Protein AF-A0A969ULR0-F1 (afdb_monomer)

Nearest PDB structures (foldseek):
  8cpk-assembly3_C  TM=3.918E-01  e=2.339E+00  Escherichia coli

Solvent-accessible surface area (backbone atoms only — not comparable to full-atom values): 14343 Å² total; per-residue (Å²): 142,82,94,78,84,93,83,87,75,94,87,65,94,76,73,95,70,79,86,79,79,75,81,72,74,68,51,31,45,74,52,81,84,40,66,36,58,72,31,76,46,75,38,80,60,65,50,86,70,64,84,37,29,47,49,76,49,75,25,4,41,34,37,32,43,64,18,36,41,39,38,79,30,68,86,30,36,39,33,41,32,38,35,31,25,64,44,69,53,68,57,45,79,45,72,58,93,61,35,56,43,84,41,75,61,87,92,65,55,36,7,42,36,39,30,37,43,14,37,42,36,30,30,8,24,54,16,21,32,39,40,37,41,20,25,32,38,39,28,27,58,53,6,33,43,38,18,16,35,58,50,27,78,91,38,67,65,22,32,21,24,37,33,39,39,49,21,72,41,33,38,39,31,26,55,45,5,39,40,34,13,39,34,55,75,69,27,70,30,44,33,33,30,14,33,30,41,38,41,29,26,32,40,38,27,35,24,4,42,37,35,4,25,22,29,32,30,22,34,18,11,39,32,38,37,41,18,76,55,24,38,38,25,30,24,40,18,69,38,81,60,96,43,95,88,57,76,78,75,45,66,43,64,5,21,40,38,8,22,25,36,62,78,12,71,63,24,33,21,3,28,68,48,79,47,54,85,33,80,46,76,39,72,64,28,43,78,45,60,36,54,65,36,41,62,48,72,41,86

Structure (mmCIF, N/CA/C/O backbone):
data_AF-A0A969ULR0-F1
#
_entry.id   AF-A0A969ULR0-F1
#
loop_
_atom_site.group_PDB
_atom_site.id
_atom_site.type_symbol
_atom_site.label_atom_id
_atom_site.label_alt_id
_atom_site.label_comp_id
_atom_site.label_asym_id
_atom_site.label_entity_id
_atom_site.label_seq_id
_atom_site.pdbx_PDB_ins_code
_atom_site.Cartn_x
_atom_site.Cartn_y
_atom_site.Cartn_z
_atom_site.occupancy
_atom_site.B_iso_or_equiv
_atom_site.auth_seq_id
_atom_site.auth_comp_id
_atom_site.auth_asym_id
_atom_site.auth_atom_id
_atom_site.pdbx_PDB_model_num
ATOM 1 N N . MET A 1 1 ? 5.359 32.983 14.850 1.00 29.67 1 MET A N 1
ATOM 2 C CA . MET A 1 1 ? 5.129 31.625 15.388 1.00 29.67 1 MET A CA 1
ATOM 3 C C . MET A 1 1 ? 6.455 31.032 15.836 1.00 29.67 1 MET A C 1
ATOM 5 O O . MET A 1 1 ? 7.387 30.996 15.044 1.00 29.67 1 MET A O 1
ATOM 9 N N . LYS A 1 2 ? 6.529 30.603 17.098 1.00 20.42 2 LYS A N 1
ATOM 10 C CA . LYS A 1 2 ? 7.596 29.777 17.675 1.00 20.42 2 LYS A CA 1
ATOM 11 C C . LYS A 1 2 ? 6.879 28.570 18.280 1.00 20.42 2 LYS A C 1
ATOM 13 O O . LYS A 1 2 ? 5.867 28.752 18.950 1.00 20.42 2 LYS A O 1
ATOM 18 N N . PHE A 1 3 ? 7.331 27.368 17.952 1.00 30.97 3 PHE A N 1
ATOM 19 C CA . PHE A 1 3 ? 6.718 26.131 18.421 1.00 30.97 3 PHE A CA 1
ATOM 20 C C . PHE A 1 3 ? 7.264 25.787 19.806 1.00 30.97 3 PHE A C 1
ATOM 22 O O . PHE A 1 3 ? 8.473 25.640 19.959 1.00 30.97 3 PHE A O 1
ATOM 29 N N . SER A 1 4 ? 6.382 25.608 20.784 1.00 30.11 4 SER A N 1
ATOM 30 C CA . SER A 1 4 ? 6.664 24.813 21.979 1.00 30.11 4 SER A CA 1
ATOM 31 C C . SER A 1 4 ? 5.353 24.231 22.506 1.00 30.11 4 SER A C 1
ATOM 33 O O . SER A 1 4 ? 4.426 24.980 22.791 1.00 30.11 4 SER A O 1
ATOM 35 N N . ASN A 1 5 ? 5.318 22.903 22.567 1.00 33.09 5 ASN A N 1
ATOM 36 C CA . ASN A 1 5 ? 4.436 22.011 23.321 1.00 33.09 5 ASN A CA 1
ATOM 37 C C . ASN A 1 5 ? 2.915 22.293 23.326 1.00 33.09 5 ASN A C 1
ATOM 39 O O . ASN A 1 5 ? 2.396 23.089 24.098 1.00 33.09 5 ASN A O 1
ATOM 43 N N . GLU A 1 6 ? 2.217 21.496 22.507 1.00 46.06 6 GLU A N 1
ATOM 44 C CA . GLU A 1 6 ? 1.067 20.688 22.953 1.00 46.06 6 GLU A CA 1
ATOM 45 C C . GLU A 1 6 ? -0.184 21.401 23.492 1.00 46.06 6 GLU A C 1
ATOM 47 O O . GLU A 1 6 ? -0.594 21.183 24.628 1.00 46.06 6 GLU A O 1
ATOM 52 N N . LYS A 1 7 ? -0.904 22.136 22.633 1.00 35.78 7 LYS A N 1
ATOM 53 C CA . LYS A 1 7 ? -2.365 22.276 22.783 1.00 35.78 7 LYS A CA 1
ATOM 54 C C . LYS A 1 7 ? -3.056 22.628 21.467 1.00 35.78 7 LYS A C 1
ATOM 56 O O . LYS A 1 7 ? -2.607 23.506 20.736 1.00 35.78 7 LYS A O 1
ATOM 61 N N . PHE A 1 8 ? -4.166 21.946 21.190 1.00 39.91 8 PHE A N 1
ATOM 62 C CA . PHE A 1 8 ? -5.159 22.340 20.191 1.00 39.91 8 PHE A CA 1
ATOM 63 C C . PHE A 1 8 ? -6.418 22.799 20.936 1.00 39.91 8 PHE A C 1
ATOM 65 O O . PHE A 1 8 ? -6.966 22.037 21.731 1.00 39.91 8 PHE A O 1
ATOM 72 N N . GLU A 1 9 ? -6.878 24.028 20.690 1.00 32.72 9 GLU A N 1
ATOM 73 C CA . GLU A 1 9 ? -8.126 24.557 21.254 1.00 32.72 9 GLU A CA 1
ATOM 74 C C . GLU A 1 9 ? -9.176 24.750 20.152 1.00 32.72 9 GLU A C 1
ATOM 76 O O . GLU A 1 9 ? -9.070 25.633 19.304 1.00 32.72 9 GLU A O 1
ATOM 81 N N . ALA A 1 10 ? -10.239 23.941 20.187 1.00 39.84 10 ALA A N 1
ATOM 82 C CA . ALA A 1 10 ? -11.318 23.927 19.191 1.00 39.84 10 ALA A CA 1
ATOM 83 C C . ALA A 1 10 ? -12.301 25.117 19.282 1.00 39.84 10 ALA A C 1
ATOM 85 O O . ALA A 1 10 ? -13.363 25.089 18.664 1.00 39.84 10 ALA A O 1
ATOM 86 N N . ARG A 1 11 ? -12.005 26.152 20.080 1.00 34.22 11 ARG A N 1
ATOM 87 C CA . ARG A 1 11 ? -12.957 27.239 20.377 1.00 34.22 11 ARG A CA 1
ATOM 88 C C . ARG A 1 11 ? -12.852 28.445 19.436 1.00 34.22 11 ARG A C 1
ATOM 90 O O . ARG A 1 11 ? -13.742 29.288 19.466 1.00 34.22 11 ARG A O 1
ATOM 97 N N . GLN A 1 12 ? -11.812 28.539 18.599 1.00 36.06 12 GLN A N 1
ATOM 98 C CA . GLN A 1 12 ? -11.598 29.685 17.698 1.00 36.06 12 GLN A CA 1
ATOM 99 C C . GLN A 1 12 ? -10.995 29.272 16.334 1.00 36.06 12 GLN A C 1
ATOM 101 O O . GLN A 1 12 ? -9.793 29.406 16.118 1.00 36.06 12 GLN A O 1
ATOM 106 N N . PRO A 1 13 ? -11.803 28.794 15.371 1.00 38.81 13 PRO A N 1
ATOM 107 C CA . PRO A 1 13 ? -11.310 28.230 14.104 1.00 38.81 13 PRO A CA 1
ATOM 108 C C . PRO A 1 13 ? -10.831 29.250 13.042 1.00 38.81 13 PRO A C 1
ATOM 110 O O . PRO A 1 13 ? -10.606 28.859 11.900 1.00 38.81 13 PRO A O 1
ATOM 113 N N . ASN A 1 14 ? -10.681 30.540 13.369 1.00 37.09 14 ASN A N 1
ATOM 114 C CA . ASN A 1 14 ? -10.562 31.618 12.370 1.00 37.09 14 ASN A CA 1
ATOM 115 C C . ASN A 1 14 ? -9.194 32.310 12.252 1.00 37.09 14 ASN A C 1
ATOM 117 O O . ASN A 1 14 ? -9.106 33.298 11.519 1.00 37.09 14 ASN A O 1
ATOM 121 N N . ASP A 1 15 ? -8.126 31.825 12.893 1.00 38.50 15 ASP A N 1
ATOM 122 C CA . ASP A 1 15 ? -6.813 32.452 12.692 1.00 38.50 15 ASP A CA 1
ATOM 123 C C . ASP A 1 15 ? -6.118 31.945 11.411 1.00 38.50 15 ASP A C 1
ATOM 125 O O . ASP A 1 15 ? -6.024 30.748 11.130 1.00 38.50 15 ASP A O 1
ATOM 129 N N . ARG A 1 16 ? -5.696 32.887 10.564 1.00 40.12 16 ARG A N 1
ATOM 130 C CA . ARG A 1 16 ? -5.567 32.741 9.099 1.00 40.12 16 ARG A CA 1
ATOM 131 C C . ARG A 1 16 ? -4.287 32.067 8.587 1.00 40.12 16 ARG A C 1
ATOM 133 O O . ARG A 1 16 ? -3.875 32.322 7.456 1.00 40.12 16 ARG A O 1
ATOM 140 N N . LEU A 1 17 ? -3.652 31.175 9.341 1.00 36.12 17 LEU A N 1
ATOM 141 C CA . LEU A 1 17 ? -2.430 30.501 8.881 1.00 36.12 17 LEU A CA 1
ATOM 142 C C . LEU A 1 17 ? -2.496 28.988 9.130 1.00 36.12 17 LEU A C 1
ATOM 144 O O . LEU A 1 17 ? -2.267 28.505 10.232 1.00 36.12 17 LEU A O 1
ATOM 148 N N . SER A 1 18 ? -2.759 28.249 8.044 1.00 38.53 18 SER A N 1
ATOM 149 C CA . SER A 1 18 ? -2.825 26.781 7.912 1.00 38.53 18 SER A CA 1
ATOM 150 C C . SER A 1 18 ? -3.956 26.071 8.676 1.00 38.53 18 SER A C 1
ATOM 152 O O . SER A 1 18 ? -3.858 25.761 9.857 1.00 38.53 18 SER A O 1
ATOM 154 N N . LEU A 1 19 ? -5.025 25.744 7.942 1.00 36.06 19 LEU A N 1
ATOM 155 C CA . LEU A 1 19 ? -6.141 24.918 8.406 1.00 36.06 19 LEU A CA 1
ATOM 156 C C . LEU A 1 19 ? -5.704 23.451 8.546 1.00 36.06 19 LEU A C 1
ATOM 158 O O . LEU A 1 19 ? -5.659 22.714 7.562 1.00 36.06 19 LEU A O 1
ATOM 162 N N . LEU A 1 20 ? -5.468 22.998 9.776 1.00 38.84 20 LEU A N 1
ATOM 163 C CA . LEU A 1 20 ? -5.804 21.627 10.146 1.00 38.84 20 LEU A CA 1
ATOM 164 C C . LEU A 1 20 ? -7.336 21.569 10.238 1.00 38.84 20 LEU A C 1
ATOM 166 O O . LEU A 1 20 ? -7.917 21.999 11.231 1.00 38.84 20 LEU A O 1
ATOM 170 N N . LYS A 1 21 ? -8.013 21.081 9.195 1.00 36.72 21 LYS A N 1
ATOM 171 C CA . LYS A 1 21 ? -9.424 20.699 9.323 1.00 36.72 21 LYS A CA 1
ATOM 172 C C . LYS A 1 21 ? -9.478 19.324 9.981 1.00 36.72 21 LYS A C 1
ATOM 174 O O . LYS A 1 21 ? -9.410 18.315 9.289 1.00 36.72 21 LYS A O 1
ATOM 179 N N . ILE A 1 22 ? -9.601 19.284 11.306 1.00 37.97 22 ILE A N 1
ATOM 180 C CA . ILE 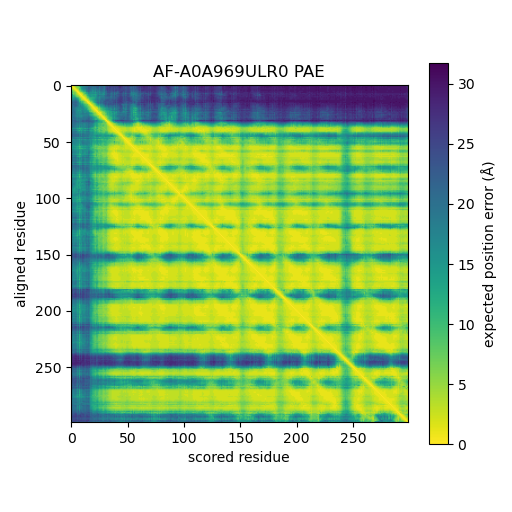A 1 22 ? -10.143 18.094 11.969 1.00 37.97 22 ILE A CA 1
ATOM 181 C C . ILE A 1 22 ? -11.657 18.152 11.771 1.00 37.97 22 ILE A C 1
ATOM 183 O O . ILE A 1 22 ? -12.306 19.090 12.230 1.00 37.97 22 ILE A O 1
ATOM 187 N N . GLN A 1 23 ? -12.219 17.195 11.039 1.00 36.88 23 GLN A N 1
ATOM 188 C CA . GLN A 1 23 ? -13.666 17.039 10.924 1.00 36.88 23 GLN A CA 1
ATOM 189 C C . GLN A 1 23 ? -14.118 16.032 11.987 1.00 36.88 23 GLN A C 1
ATOM 191 O O . GLN A 1 23 ? -13.936 14.835 11.810 1.00 36.88 23 GLN A O 1
ATOM 196 N N . GLY A 1 24 ? -14.665 16.520 13.102 1.00 43.22 24 GLY A N 1
ATOM 197 C CA . GLY A 1 24 ? -15.085 15.701 14.246 1.00 43.22 24 GLY A CA 1
ATOM 198 C C . GLY A 1 24 ? -14.675 16.330 15.577 1.00 43.22 24 GLY A C 1
ATOM 199 O O . GLY A 1 24 ? -14.097 17.414 15.585 1.00 43.22 24 GLY A O 1
ATOM 200 N N . ASP A 1 25 ? -14.980 15.664 16.691 1.00 44.28 25 ASP A N 1
ATOM 201 C CA . ASP A 1 25 ? -14.512 16.059 18.023 1.00 44.28 25 ASP A CA 1
ATOM 202 C C . ASP A 1 25 ? -13.086 15.512 18.264 1.00 44.28 25 ASP A C 1
ATOM 204 O O . ASP A 1 25 ? -12.920 14.303 18.442 1.00 44.28 25 ASP A O 1
ATOM 208 N N . PRO A 1 26 ? -12.037 16.359 18.260 1.00 45.41 26 PRO A N 1
ATOM 209 C CA . PRO A 1 26 ? -10.662 15.911 18.470 1.00 45.41 26 PRO A CA 1
ATOM 210 C C . PRO A 1 26 ? -10.380 15.480 19.909 1.00 45.41 26 PRO A C 1
ATOM 212 O O . PRO A 1 26 ? -9.357 14.839 20.151 1.00 45.41 26 PRO A O 1
ATOM 215 N N . SER A 1 27 ? -11.252 15.822 20.867 1.00 45.19 27 SER A N 1
ATOM 216 C CA . SER A 1 27 ? -11.045 15.459 22.269 1.00 45.19 27 SER A CA 1
ATOM 217 C C . SER A 1 27 ? -11.127 13.946 22.486 1.00 45.19 27 SER A C 1
ATOM 219 O O . SER A 1 27 ? -10.366 13.422 23.293 1.00 45.19 27 SER A O 1
ATOM 221 N N . GLY A 1 28 ? -11.907 13.222 21.672 1.00 44.19 28 GLY A N 1
ATOM 222 C CA . GLY A 1 28 ? -12.038 11.763 21.748 1.00 44.19 28 GLY A CA 1
ATOM 223 C C . GLY A 1 28 ? -10.761 10.961 21.449 1.00 44.19 28 GLY A C 1
ATOM 224 O O . GLY A 1 28 ? -10.682 9.808 21.857 1.00 44.19 28 GLY A O 1
ATOM 225 N N . PHE A 1 29 ? -9.756 11.549 20.780 1.00 49.22 29 PHE A N 1
ATOM 226 C CA . PHE A 1 29 ? -8.460 10.893 20.508 1.00 49.22 29 PHE A CA 1
ATOM 227 C C . PHE A 1 29 ? -7.317 11.372 21.406 1.00 49.22 29 PHE A C 1
ATOM 229 O O . PHE A 1 29 ? -6.287 10.703 21.470 1.00 49.22 29 PHE A O 1
ATOM 236 N N . ILE A 1 30 ? -7.470 12.540 22.042 1.00 51.06 30 ILE A N 1
ATOM 237 C CA . ILE A 1 30 ? -6.380 13.261 22.724 1.00 51.06 30 ILE A CA 1
ATOM 238 C C . ILE A 1 30 ? -6.615 13.356 24.243 1.00 51.06 30 ILE A C 1
ATOM 240 O O . ILE A 1 30 ? -5.658 13.488 24.999 1.00 51.06 30 ILE A O 1
ATOM 244 N N . ALA A 1 31 ? -7.865 13.274 24.707 1.00 50.91 31 ALA A N 1
ATOM 245 C CA . ALA A 1 31 ? -8.231 13.332 26.119 1.00 50.91 31 ALA A CA 1
ATOM 246 C C . ALA A 1 31 ? -9.283 12.251 26.407 1.00 50.91 31 ALA A C 1
ATOM 248 O O . ALA A 1 31 ? -10.480 12.436 26.201 1.00 50.91 31 ALA A O 1
ATOM 249 N N . SER A 1 32 ? -8.800 11.086 26.821 1.00 49.41 32 SER A N 1
ATOM 250 C CA . SER A 1 32 ? -9.567 9.892 27.167 1.00 49.41 32 SER A CA 1
ATOM 251 C C . SER A 1 32 ? -10.861 10.179 27.951 1.00 49.41 32 SER A C 1
ATOM 253 O O . SER A 1 32 ? -10.816 10.757 29.037 1.00 49.41 32 SER A O 1
ATOM 255 N N . GLN A 1 33 ? -12.004 9.743 27.384 1.00 51.66 33 GLN A N 1
ATOM 256 C CA . GLN A 1 33 ? -13.248 9.325 28.077 1.00 51.66 33 GLN A CA 1
ATOM 257 C C . GLN A 1 33 ? -14.431 8.973 27.143 1.00 51.66 33 GLN A C 1
ATOM 259 O O . GLN A 1 33 ? -15.445 8.476 27.629 1.00 51.66 33 GLN A O 1
ATOM 264 N N . PHE A 1 34 ? -14.326 9.170 25.822 1.00 57.75 34 PHE A N 1
ATOM 265 C CA . PHE A 1 34 ? -15.419 8.890 24.876 1.00 57.75 34 PHE A CA 1
ATOM 266 C C . PHE A 1 34 ? -15.043 7.849 23.821 1.00 57.75 34 PHE A C 1
ATOM 268 O O . PHE A 1 34 ? -13.891 7.755 23.401 1.00 57.75 34 PHE A O 1
ATOM 275 N N . THR A 1 35 ? -16.036 7.083 23.363 1.00 63.75 35 THR A N 1
ATOM 276 C CA . THR A 1 35 ? -15.885 6.213 22.193 1.00 63.75 35 THR A CA 1
ATOM 277 C C . THR A 1 35 ? -15.722 7.081 20.944 1.00 63.75 35 THR A C 1
ATOM 279 O O . THR A 1 35 ? -16.559 7.961 20.715 1.00 63.75 35 THR A O 1
ATOM 282 N N . PRO A 1 36 ? -14.685 6.867 20.122 1.00 69.62 36 PRO A N 1
ATOM 283 C CA . PRO A 1 36 ? -14.469 7.715 18.963 1.00 69.62 36 PRO A CA 1
ATOM 284 C C . PRO A 1 36 ? -15.581 7.585 17.915 1.00 69.62 36 PRO A C 1
ATOM 286 O O . PRO A 1 36 ? -15.986 6.486 17.537 1.00 69.62 36 PRO A O 1
ATOM 289 N N . GLY A 1 37 ? -16.080 8.721 17.423 1.00 75.38 37 GLY A N 1
ATOM 290 C CA . GLY A 1 37 ? -17.156 8.757 16.431 1.00 75.38 37 GLY A CA 1
ATOM 291 C C . GLY A 1 37 ? -16.691 8.397 15.016 1.00 75.38 37 GLY A C 1
ATOM 292 O O . GLY A 1 37 ? -15.547 8.655 14.642 1.00 75.38 37 GLY A O 1
ATOM 293 N N . LYS A 1 38 ? -17.597 7.842 14.197 1.00 84.75 38 LYS A N 1
ATOM 294 C CA . LYS A 1 38 ? -17.342 7.550 12.774 1.00 84.75 38 LYS A CA 1
ATOM 295 C C . LYS A 1 38 ? -16.904 8.815 12.022 1.00 84.75 38 LYS A C 1
ATOM 297 O O . LYS A 1 38 ? -17.574 9.845 12.094 1.00 84.75 38 LYS A O 1
ATOM 302 N N . LEU A 1 39 ? -15.850 8.704 11.215 1.00 85.19 39 LEU A N 1
ATOM 303 C CA . LEU A 1 39 ? -15.414 9.736 10.274 1.00 85.19 39 LEU A CA 1
ATOM 304 C C . LEU A 1 39 ? -15.853 9.355 8.858 1.00 85.19 39 LEU A C 1
ATOM 306 O O . LEU A 1 39 ? -15.488 8.296 8.357 1.00 85.19 39 LEU A O 1
ATOM 310 N N . THR A 1 40 ? -16.625 10.217 8.195 1.00 86.38 40 THR A N 1
ATOM 311 C CA . THR A 1 40 ? -16.992 10.030 6.781 1.00 86.38 40 THR A CA 1
ATOM 312 C C . THR A 1 40 ? -16.414 11.155 5.935 1.00 86.38 40 THR A C 1
ATOM 314 O O . THR A 1 40 ? -16.703 12.327 6.175 1.00 86.38 40 THR A O 1
ATOM 317 N N . VAL A 1 41 ? -15.610 10.795 4.939 1.00 87.00 41 VAL A N 1
ATOM 318 C CA . VAL A 1 41 ? -14.943 11.711 4.014 1.00 87.00 41 VAL A CA 1
ATOM 319 C C . VAL A 1 41 ? -15.665 11.664 2.671 1.00 87.00 41 VAL A C 1
ATOM 321 O O . VAL A 1 41 ? -15.859 10.589 2.105 1.00 87.00 41 VAL A O 1
ATOM 324 N N . ARG A 1 42 ? -16.071 12.842 2.183 1.00 89.38 42 ARG A N 1
ATOM 325 C CA . ARG A 1 42 ? -16.709 13.049 0.874 1.00 89.38 42 ARG A CA 1
ATOM 326 C C . ARG A 1 42 ? -16.132 14.300 0.224 1.00 89.38 42 ARG A C 1
ATOM 328 O O . ARG A 1 42 ? -16.596 15.407 0.485 1.00 89.38 42 ARG A O 1
ATOM 335 N N . THR A 1 43 ? -15.088 14.148 -0.584 1.00 82.12 43 THR A N 1
ATOM 336 C CA . THR A 1 43 ? -14.491 15.276 -1.317 1.00 82.12 43 THR A CA 1
ATOM 337 C C . THR A 1 43 ? -14.038 14.858 -2.699 1.00 82.12 43 THR A C 1
ATOM 339 O O . THR A 1 43 ? -13.361 13.854 -2.847 1.00 82.12 43 THR A O 1
ATOM 342 N N . ARG A 1 44 ? -14.364 15.655 -3.717 1.00 74.00 44 ARG A N 1
ATOM 343 C CA . ARG A 1 44 ? -13.900 15.448 -5.100 1.00 74.00 44 ARG A CA 1
ATOM 344 C C . ARG A 1 44 ? -12.853 16.470 -5.542 1.00 74.00 44 ARG A C 1
ATOM 346 O O . ARG A 1 44 ? -12.422 16.450 -6.689 1.00 74.00 44 ARG A O 1
ATOM 353 N N . GLN A 1 45 ? -12.454 17.370 -4.644 1.00 69.00 45 GLN A N 1
ATOM 354 C CA . GLN A 1 45 ? -11.368 18.314 -4.886 1.00 69.00 45 GLN A CA 1
ATOM 355 C C . GLN A 1 45 ? -10.132 17.873 -4.105 1.00 69.00 45 GLN A C 1
ATOM 357 O O . GLN A 1 45 ? -10.232 17.523 -2.926 1.00 69.00 45 GLN A O 1
ATOM 362 N N . GLY A 1 46 ? -8.976 17.891 -4.774 1.00 63.44 46 GLY A N 1
ATOM 363 C CA . GLY A 1 46 ? -7.704 17.515 -4.166 1.00 63.44 46 GLY A CA 1
ATOM 364 C C . GLY A 1 46 ? -7.419 18.352 -2.919 1.00 63.44 46 GLY A C 1
ATOM 365 O O . GLY A 1 46 ? -7.548 19.577 -2.935 1.00 63.44 46 GLY A O 1
ATOM 366 N N . LEU A 1 47 ? -7.036 17.687 -1.828 1.00 69.12 47 LEU A N 1
ATOM 367 C CA . LEU A 1 47 ? -6.620 18.360 -0.603 1.00 69.12 47 LEU A CA 1
ATOM 368 C C . LEU A 1 47 ? -5.163 18.798 -0.730 1.00 69.12 47 LEU A C 1
ATOM 370 O O . LEU A 1 47 ? -4.266 17.987 -0.955 1.00 69.12 47 LEU A O 1
ATOM 374 N N . THR A 1 48 ? -4.910 20.089 -0.546 1.00 65.31 48 THR A N 1
ATOM 375 C CA . THR A 1 48 ? -3.544 20.601 -0.499 1.00 65.31 48 THR A CA 1
ATOM 376 C C . THR A 1 48 ? -3.003 20.519 0.920 1.00 65.31 48 THR A C 1
ATOM 378 O O . THR A 1 48 ? -3.676 20.823 1.902 1.00 65.31 48 THR A O 1
ATOM 381 N N . VAL A 1 49 ? -1.748 20.099 1.027 1.00 72.69 49 VAL A N 1
ATOM 382 C CA . VAL A 1 49 ? -1.008 20.025 2.287 1.00 72.69 49 VAL A CA 1
ATOM 383 C C . VAL A 1 49 ? 0.236 20.880 2.122 1.00 72.69 49 VAL A C 1
ATOM 385 O O . VAL A 1 49 ? 0.829 20.900 1.045 1.00 72.69 49 VAL A O 1
ATOM 388 N N . ALA A 1 50 ? 0.634 21.633 3.147 1.00 71.12 50 ALA A N 1
ATOM 389 C CA . ALA A 1 50 ? 1.849 22.440 3.060 1.00 71.12 50 ALA A CA 1
ATOM 390 C C . ALA A 1 50 ? 3.095 21.550 2.851 1.00 71.12 50 ALA A C 1
ATOM 392 O O . ALA A 1 50 ? 3.088 20.349 3.129 1.00 71.12 50 ALA A O 1
ATOM 393 N N . ALA A 1 51 ? 4.174 22.114 2.304 1.00 72.06 51 ALA A N 1
ATOM 394 C CA . ALA A 1 51 ? 5.428 21.379 2.120 1.00 72.06 51 ALA A CA 1
ATOM 395 C C . ALA A 1 51 ? 5.930 20.798 3.457 1.00 72.06 51 ALA A C 1
ATOM 397 O O . ALA A 1 51 ? 5.896 21.487 4.478 1.00 72.06 51 ALA A O 1
ATOM 398 N N . GLY A 1 52 ? 6.370 19.534 3.451 1.00 76.25 52 GLY A N 1
ATOM 399 C CA . GLY A 1 52 ? 6.910 18.875 4.642 1.00 76.25 52 GLY A CA 1
ATOM 400 C C . GLY A 1 52 ? 5.878 18.511 5.712 1.00 76.25 52 GLY A C 1
ATOM 401 O O . GLY A 1 52 ? 6.278 18.300 6.848 1.00 76.25 52 GLY A O 1
ATOM 402 N N . ARG A 1 53 ? 4.569 18.508 5.420 1.00 82.94 53 ARG A N 1
ATOM 403 C CA . ARG A 1 53 ? 3.512 18.248 6.417 1.00 82.94 53 ARG A CA 1
ATOM 404 C C . ARG A 1 53 ? 2.751 16.951 6.151 1.00 82.94 53 ARG A C 1
ATOM 406 O O . ARG A 1 53 ? 2.780 16.416 5.042 1.00 82.94 53 ARG A O 1
ATOM 413 N N . SER A 1 54 ? 2.026 16.506 7.175 1.00 85.69 54 SER A N 1
ATOM 414 C CA . SER A 1 54 ? 1.114 15.365 7.103 1.00 85.69 54 SER A CA 1
ATOM 415 C C . SER A 1 54 ? -0.350 15.793 7.021 1.00 85.69 54 SER A C 1
ATOM 417 O O . SER A 1 54 ? -0.729 16.846 7.538 1.00 85.69 54 SER A O 1
ATOM 419 N N . LEU A 1 55 ? -1.173 14.935 6.425 1.00 87.94 55 LEU A N 1
ATOM 420 C CA . LEU A 1 55 ? -2.626 14.932 6.552 1.00 87.94 55 LEU A CA 1
ATOM 421 C C . LEU A 1 55 ? -3.041 13.683 7.327 1.00 87.94 55 LEU A C 1
ATOM 423 O O . LEU A 1 55 ? -2.683 12.573 6.944 1.00 87.94 55 LEU A O 1
ATOM 427 N N . LEU A 1 56 ? -3.784 13.872 8.413 1.00 88.69 56 LEU A N 1
ATOM 428 C CA . LEU A 1 56 ? -4.225 12.782 9.277 1.00 88.69 56 LEU A CA 1
ATOM 429 C C . LEU A 1 56 ? -5.742 12.625 9.175 1.00 88.69 56 LEU A C 1
ATOM 431 O O . LEU A 1 56 ? -6.473 13.606 9.314 1.00 88.69 56 LEU A O 1
ATOM 435 N N . PHE A 1 57 ? -6.205 11.395 8.976 1.00 89.50 57 PHE A N 1
ATOM 436 C CA . PHE A 1 57 ? -7.611 11.022 9.113 1.00 89.50 57 PHE A CA 1
ATOM 437 C C . PHE A 1 57 ? -7.736 10.134 10.344 1.00 89.50 57 PHE A C 1
ATOM 439 O O . PHE A 1 57 ? -7.368 8.962 10.294 1.00 89.50 57 PHE A O 1
ATOM 446 N N . VAL A 1 58 ? -8.211 10.718 11.447 1.00 86.19 58 VAL A N 1
ATOM 447 C CA . VAL A 1 58 ? -8.284 10.060 12.757 1.00 86.19 58 VAL A CA 1
ATOM 448 C C . VAL A 1 58 ? -9.733 10.025 13.224 1.00 86.19 58 VAL A C 1
ATOM 450 O O . VAL A 1 58 ? -10.386 11.068 13.274 1.00 86.19 58 VAL A O 1
ATOM 453 N N . GLY A 1 59 ? -10.249 8.827 13.490 1.00 82.69 59 GLY A N 1
ATOM 454 C CA . GLY A 1 59 ? -11.676 8.590 13.701 1.00 82.69 59 GLY A CA 1
ATOM 455 C C . GLY A 1 59 ? -11.981 7.347 14.540 1.00 82.69 59 GLY A C 1
ATOM 456 O O . GLY A 1 59 ? -11.091 6.619 14.971 1.00 82.69 59 GLY A O 1
ATOM 457 N N . GLY A 1 60 ? -13.268 7.093 14.761 1.00 87.38 60 GLY A N 1
ATOM 458 C CA . GLY A 1 60 ? -13.770 5.732 14.905 1.00 87.38 60 GLY A CA 1
ATOM 459 C C . GLY A 1 60 ? -13.600 5.005 13.573 1.00 87.38 60 GLY A C 1
ATOM 460 O O . GLY A 1 60 ? -12.566 5.133 12.911 1.00 87.38 60 GLY A O 1
ATOM 461 N N . ASP A 1 61 ? -14.617 4.281 13.116 1.00 89.19 61 ASP A N 1
ATOM 462 C CA . ASP A 1 61 ? -14.595 3.777 11.739 1.00 89.19 61 ASP A CA 1
ATOM 463 C C . ASP A 1 61 ? -14.418 4.946 10.746 1.00 89.19 61 ASP A C 1
ATOM 465 O O . ASP A 1 61 ? -15.119 5.959 10.827 1.00 89.19 61 ASP A O 1
ATOM 469 N N . VAL A 1 62 ? -13.458 4.824 9.824 1.00 93.25 62 VAL A N 1
ATOM 470 C CA . VAL A 1 62 ? -13.149 5.844 8.809 1.00 93.25 62 VAL A CA 1
ATOM 471 C C . VAL A 1 62 ? -13.658 5.357 7.460 1.00 93.25 62 VAL A C 1
ATOM 473 O O . VAL A 1 62 ? -13.326 4.265 7.005 1.00 93.25 62 VAL A O 1
ATOM 476 N N . THR A 1 63 ? -14.495 6.148 6.803 1.00 95.06 63 THR A N 1
ATOM 477 C CA . THR A 1 63 ? -15.125 5.780 5.533 1.00 95.06 63 THR A CA 1
ATOM 478 C C . THR A 1 63 ? -14.907 6.878 4.502 1.00 95.06 63 THR A C 1
ATOM 480 O O . THR A 1 63 ? -15.271 8.027 4.739 1.00 95.06 63 THR A O 1
ATOM 483 N N . PHE A 1 64 ? -14.325 6.527 3.359 1.00 95.00 64 PHE A N 1
ATOM 484 C CA . PHE A 1 64 ? -14.228 7.385 2.184 1.00 95.00 64 PHE A CA 1
ATOM 485 C C . PHE A 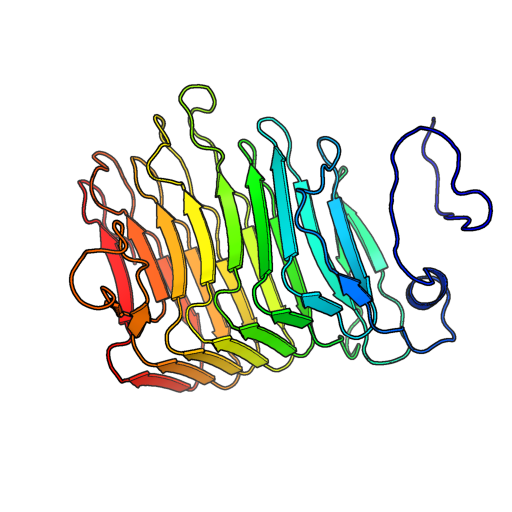1 64 ? -15.299 6.957 1.188 1.00 95.00 64 PHE A C 1
ATOM 487 O O . PHE A 1 64 ? -15.344 5.791 0.795 1.00 95.00 64 PHE A O 1
ATOM 494 N N . GLU A 1 65 ? -16.148 7.899 0.791 1.00 93.44 65 GLU A N 1
ATOM 495 C CA . GLU A 1 65 ? -17.206 7.664 -0.189 1.00 93.44 65 GLU A CA 1
ATOM 496 C C . GLU A 1 65 ? -17.042 8.653 -1.333 1.00 93.44 65 GLU A C 1
ATOM 498 O O . GLU A 1 65 ? -16.976 9.866 -1.103 1.00 93.44 65 GLU A O 1
ATOM 503 N N . GLU A 1 66 ? -16.945 8.128 -2.556 1.00 92.94 66 GLU A N 1
ATOM 504 C CA . GLU A 1 66 ? -16.831 8.920 -3.787 1.00 92.94 66 GLU A CA 1
ATOM 505 C C . GLU A 1 66 ? -15.763 10.023 -3.710 1.00 92.94 66 GLU A C 1
ATOM 507 O O . GLU A 1 66 ? -15.967 11.154 -4.170 1.00 92.94 66 GLU A O 1
ATOM 512 N N . SER A 1 67 ? -14.646 9.714 -3.050 1.00 89.12 67 SER A N 1
ATOM 513 C CA . SER A 1 67 ? -13.656 10.706 -2.652 1.00 89.12 67 SER A CA 1
ATOM 514 C C . SER A 1 67 ? -12.378 10.633 -3.470 1.00 89.12 67 SER A C 1
ATOM 516 O O . SER A 1 67 ? -11.879 9.558 -3.766 1.00 89.12 67 SER A O 1
ATOM 518 N N . LEU A 1 68 ? -11.793 11.789 -3.759 1.00 88.19 68 LEU A N 1
ATOM 519 C CA . LEU A 1 68 ? -10.449 11.946 -4.292 1.00 88.19 68 LEU A CA 1
ATOM 520 C C . LEU A 1 68 ? -9.623 12.771 -3.304 1.00 88.19 68 LEU A C 1
ATOM 522 O O . LEU A 1 68 ? -9.763 13.991 -3.208 1.00 88.19 68 LEU A O 1
ATOM 526 N N . ILE A 1 69 ? -8.735 12.093 -2.583 1.00 89.25 69 ILE A N 1
ATOM 527 C CA . ILE A 1 69 ? -7.701 12.706 -1.757 1.00 89.25 69 ILE A CA 1
ATOM 528 C C . ILE A 1 69 ? -6.396 12.585 -2.519 1.00 89.25 69 ILE A C 1
ATOM 530 O O . ILE A 1 69 ? -5.861 11.496 -2.665 1.00 89.25 69 ILE A O 1
ATOM 534 N N . GLN A 1 70 ? -5.865 13.701 -2.993 1.00 86.88 70 GLN A N 1
ATOM 535 C CA . GLN A 1 70 ? -4.590 13.706 -3.691 1.00 86.88 70 GLN A CA 1
ATOM 536 C C . GLN A 1 70 ? -3.688 14.772 -3.103 1.00 86.88 70 GLN A C 1
ATOM 538 O O . GLN A 1 70 ? -4.009 15.958 -3.135 1.00 86.88 70 GLN A O 1
ATOM 543 N N . ILE A 1 71 ? -2.526 14.338 -2.631 1.00 84.25 71 ILE A N 1
ATOM 544 C CA . ILE A 1 71 ? -1.426 15.211 -2.268 1.00 84.25 71 ILE A CA 1
ATOM 545 C C . ILE A 1 71 ? -0.381 15.139 -3.375 1.00 84.25 71 ILE A C 1
ATOM 547 O O . ILE A 1 71 ? 0.167 14.077 -3.656 1.00 84.25 71 ILE A O 1
ATOM 551 N N . SER A 1 72 ? -0.064 16.293 -3.962 1.00 81.81 72 SER A N 1
ATOM 552 C CA . SER A 1 72 ? 0.995 16.426 -4.964 1.00 81.81 72 SER A CA 1
ATOM 553 C C . SER A 1 72 ? 2.094 17.373 -4.481 1.00 81.81 72 SER A C 1
ATOM 555 O O . SER A 1 72 ? 1.815 18.541 -4.190 1.00 81.81 72 SER A O 1
ATOM 557 N N . ALA A 1 73 ? 3.330 16.880 -4.344 1.00 75.69 73 ALA A N 1
ATOM 558 C CA . ALA A 1 73 ? 4.460 17.655 -3.817 1.00 75.69 73 ALA A CA 1
ATOM 559 C C . ALA A 1 73 ? 5.768 17.396 -4.586 1.00 75.69 73 ALA A C 1
ATOM 561 O O . ALA A 1 73 ? 6.376 16.342 -4.424 1.00 75.69 73 ALA A O 1
ATOM 562 N N . PRO A 1 74 ? 6.253 18.342 -5.404 1.00 72.94 74 PRO A N 1
ATOM 563 C CA . PRO A 1 74 ? 7.464 18.116 -6.192 1.00 72.94 74 PRO A CA 1
ATOM 564 C C . PRO A 1 74 ? 8.753 18.121 -5.351 1.00 72.94 74 PRO A C 1
ATOM 566 O O . PRO A 1 74 ? 9.676 17.364 -5.637 1.00 72.94 74 PRO A O 1
ATOM 569 N N . THR A 1 75 ? 8.825 18.957 -4.311 1.00 76.25 75 THR A N 1
ATOM 570 C CA . THR A 1 75 ? 10.094 19.329 -3.653 1.00 76.25 75 THR A CA 1
ATOM 571 C C . THR A 1 75 ? 10.148 19.059 -2.148 1.00 76.25 75 THR A C 1
ATOM 573 O O . THR A 1 75 ? 11.127 19.426 -1.504 1.00 76.25 75 THR A O 1
ATOM 576 N N . ALA A 1 76 ? 9.118 18.440 -1.568 1.00 80.19 76 ALA A N 1
ATOM 577 C CA . ALA A 1 76 ? 9.123 18.062 -0.161 1.00 80.19 76 ALA A CA 1
ATOM 578 C C . ALA A 1 76 ? 8.308 16.796 0.097 1.00 80.19 76 ALA A C 1
ATOM 580 O O . ALA A 1 76 ? 7.264 16.584 -0.527 1.00 80.19 76 ALA A O 1
ATOM 581 N N . GLN A 1 77 ? 8.745 16.028 1.095 1.00 83.44 77 GLN A N 1
ATOM 582 C CA . GLN A 1 77 ? 8.004 14.875 1.585 1.00 83.44 77 GLN A CA 1
ATOM 583 C C . GLN A 1 77 ? 6.676 15.282 2.210 1.00 83.44 77 GLN A C 1
ATOM 585 O O . GLN A 1 77 ? 6.555 16.342 2.832 1.00 83.44 77 GLN A O 1
ATOM 590 N N . ARG A 1 78 ? 5.670 14.428 2.037 1.00 86.88 78 ARG A N 1
ATOM 591 C CA . ARG A 1 78 ? 4.363 14.551 2.682 1.00 86.88 78 ARG A CA 1
ATOM 592 C C . ARG A 1 78 ? 3.833 13.171 3.023 1.00 86.88 78 ARG A C 1
ATOM 594 O O . ARG A 1 78 ? 4.104 12.218 2.297 1.00 86.88 78 ARG A O 1
ATOM 601 N N . THR A 1 79 ? 3.051 13.100 4.090 1.00 88.19 79 THR A N 1
ATOM 602 C CA . THR A 1 79 ? 2.464 11.843 4.558 1.00 88.19 79 THR A CA 1
ATOM 603 C C . THR A 1 79 ? 0.953 11.966 4.654 1.00 88.19 79 THR A C 1
ATOM 605 O O . THR A 1 79 ? 0.440 12.992 5.101 1.00 88.19 79 THR A O 1
ATOM 608 N N . ILE A 1 80 ? 0.238 10.920 4.257 1.00 92.62 80 ILE A N 1
ATOM 609 C CA . ILE A 1 80 ? -1.130 10.683 4.718 1.00 92.62 80 ILE A CA 1
ATOM 610 C C . ILE A 1 80 ? -1.070 9.544 5.729 1.00 92.62 80 ILE A C 1
ATOM 612 O O . ILE A 1 80 ? -0.509 8.498 5.417 1.00 92.62 80 ILE A O 1
ATOM 616 N N . ASP A 1 81 ? -1.645 9.738 6.911 1.00 93.75 81 ASP A N 1
ATOM 617 C CA . ASP A 1 81 ? -1.822 8.670 7.901 1.00 93.75 81 ASP A CA 1
ATOM 618 C C . ASP A 1 81 ? -3.312 8.539 8.230 1.00 93.75 81 ASP A C 1
ATOM 620 O O . ASP A 1 81 ? -3.982 9.522 8.565 1.00 93.75 81 ASP A O 1
ATOM 624 N N . ILE A 1 82 ? -3.848 7.336 8.056 1.00 95.12 82 ILE A N 1
ATOM 625 C CA . ILE A 1 82 ? -5.266 7.023 8.222 1.00 95.12 82 ILE A CA 1
ATOM 626 C C . ILE A 1 82 ? -5.387 5.987 9.325 1.00 95.12 82 ILE A C 1
ATOM 628 O O . ILE A 1 82 ? -4.803 4.905 9.236 1.00 95.12 82 ILE A O 1
ATOM 632 N N . GLY A 1 83 ? -6.194 6.275 10.337 1.00 92.75 83 GLY A N 1
ATOM 633 C CA . GLY A 1 83 ? -6.422 5.319 11.401 1.00 92.75 83 GLY A CA 1
ATOM 634 C C . GLY A 1 83 ? -7.424 5.782 12.435 1.00 92.75 83 GLY A C 1
ATOM 635 O O . GLY A 1 83 ? -8.051 6.829 12.322 1.00 92.75 83 GLY A O 1
ATOM 636 N N . GLY A 1 84 ? -7.602 4.963 13.458 1.00 87.38 84 GLY A N 1
ATOM 637 C CA . GLY A 1 84 ? -8.614 5.223 14.464 1.00 87.38 84 GLY A CA 1
ATOM 638 C C . GLY A 1 84 ? -8.724 4.111 15.485 1.00 87.38 84 GLY A C 1
ATOM 639 O O . GLY A 1 84 ? -8.003 3.114 15.390 1.00 87.38 84 GLY A O 1
ATOM 640 N N . LEU A 1 85 ? -9.627 4.273 16.447 1.00 87.25 85 LEU A N 1
ATOM 641 C CA . LEU A 1 85 ? -9.930 3.262 17.462 1.00 87.25 85 LEU A CA 1
ATOM 642 C C . LEU A 1 85 ? -11.418 2.915 17.433 1.00 87.25 85 LEU A C 1
ATOM 644 O O . LEU A 1 85 ? -12.258 3.792 17.263 1.00 87.25 85 LEU A O 1
ATOM 648 N N . ALA A 1 86 ? -11.741 1.631 17.578 1.00 86.56 86 ALA A N 1
ATOM 649 C CA . ALA A 1 86 ? -13.123 1.165 17.715 1.00 86.56 86 ALA A CA 1
ATOM 650 C C . ALA A 1 86 ? -13.645 1.310 19.156 1.00 86.56 86 ALA A C 1
ATOM 652 O O . ALA A 1 86 ? -14.850 1.301 19.387 1.00 86.56 86 ALA A O 1
ATOM 653 N N . GLU A 1 87 ? -12.732 1.446 20.116 1.00 81.81 87 GLU A N 1
ATOM 654 C CA . GLU A 1 87 ? -13.008 1.566 21.544 1.00 81.81 87 GLU A CA 1
ATOM 655 C C . GLU A 1 87 ? -12.274 2.783 22.119 1.00 81.81 87 GLU A C 1
ATOM 657 O O . GLU A 1 87 ? -11.448 3.404 21.446 1.00 81.81 87 GLU A O 1
ATOM 662 N N . ALA A 1 88 ? -12.587 3.145 23.363 1.00 78.19 88 ALA A N 1
ATOM 663 C CA . ALA A 1 88 ? -11.881 4.221 24.044 1.00 78.19 88 ALA A CA 1
ATOM 664 C C . ALA A 1 88 ? -10.393 3.867 24.204 1.00 78.19 88 ALA A C 1
ATOM 666 O O . ALA A 1 88 ? -10.039 2.778 24.653 1.00 78.19 88 ALA A O 1
ATOM 667 N N . GLY A 1 89 ? -9.523 4.807 23.856 1.00 77.12 89 GLY A N 1
ATOM 668 C CA . GLY A 1 89 ? -8.083 4.657 23.985 1.00 77.12 89 GLY A CA 1
ATOM 669 C C . GLY A 1 89 ? -7.358 5.877 23.439 1.00 77.12 89 GLY A C 1
ATOM 670 O O . GLY A 1 89 ? -7.976 6.800 22.910 1.00 77.12 89 GLY A O 1
ATOM 671 N N . GLU A 1 90 ? -6.039 5.875 23.573 1.00 77.62 90 GLU A N 1
ATOM 672 C CA . GLU A 1 90 ? -5.199 7.009 23.197 1.00 77.62 90 GLU A CA 1
ATOM 673 C C . GLU A 1 90 ? -4.324 6.637 21.998 1.00 77.62 90 GLU A C 1
ATOM 675 O O . GLU A 1 90 ? -3.646 5.606 21.995 1.00 77.62 90 GLU A O 1
ATOM 680 N N . ILE A 1 91 ? -4.348 7.482 20.965 1.00 79.94 91 ILE A N 1
ATOM 681 C CA . ILE A 1 91 ? -3.411 7.408 19.841 1.00 79.94 91 ILE A CA 1
ATOM 682 C C . ILE A 1 91 ? -2.365 8.493 20.062 1.00 79.94 91 ILE A C 1
ATOM 684 O O . ILE A 1 91 ? -2.685 9.682 20.083 1.00 79.94 91 ILE A O 1
ATOM 688 N N . LEU A 1 92 ? -1.101 8.098 20.181 1.00 82.19 92 LEU A N 1
ATOM 689 C CA . LEU A 1 92 ? -0.011 9.054 20.299 1.00 82.19 92 LEU A CA 1
ATOM 690 C C . LEU A 1 92 ? 0.297 9.658 18.925 1.00 82.19 92 LEU A C 1
ATOM 692 O O . LEU A 1 92 ? 0.506 8.936 17.952 1.00 82.19 92 LEU A O 1
ATOM 696 N N . LEU A 1 93 ? 0.392 10.984 18.853 1.00 82.69 93 LEU A N 1
ATOM 697 C CA . LEU A 1 93 ? 0.915 11.672 17.675 1.00 82.69 93 LEU A CA 1
ATOM 698 C C . LEU A 1 93 ? 2.429 11.805 17.802 1.00 82.69 93 LEU A C 1
ATOM 700 O O . LEU A 1 93 ? 2.925 12.577 18.622 1.00 82.69 93 LEU A O 1
ATOM 704 N N . THR A 1 94 ? 3.168 11.075 16.974 1.00 80.56 94 THR A N 1
ATOM 705 C CA . THR A 1 94 ? 4.625 11.196 16.916 1.00 80.56 94 THR A CA 1
ATOM 706 C C . THR A 1 94 ? 5.023 12.134 15.788 1.00 80.56 94 THR A C 1
ATOM 708 O O . THR A 1 94 ? 4.362 12.216 14.750 1.00 80.56 94 THR A O 1
ATOM 711 N N . ARG A 1 95 ? 6.112 12.877 15.994 1.00 80.69 95 ARG A N 1
ATOM 712 C CA . ARG A 1 95 ? 6.700 13.742 14.973 1.00 80.69 95 ARG A CA 1
ATOM 713 C C . ARG A 1 95 ? 8.121 13.293 14.692 1.00 80.69 95 ARG A C 1
ATOM 715 O O . ARG A 1 95 ? 8.945 13.279 15.601 1.00 80.69 95 ARG A O 1
ATOM 722 N N . GLN A 1 96 ? 8.398 13.008 13.427 1.00 78.25 96 GLN A N 1
ATOM 723 C CA . GLN A 1 96 ? 9.754 12.881 12.912 1.00 78.25 96 GLN A CA 1
ATOM 724 C C . GLN A 1 96 ? 9.964 14.004 11.896 1.00 78.25 96 GLN A C 1
ATOM 726 O O . GLN A 1 96 ? 9.203 14.139 10.937 1.00 78.25 96 GLN A O 1
ATOM 731 N N . ASP A 1 97 ? 10.935 14.873 12.168 1.00 79.25 97 ASP A N 1
ATOM 732 C CA . ASP A 1 97 ? 11.127 16.150 11.477 1.00 79.25 97 ASP A CA 1
ATOM 733 C C . ASP A 1 97 ? 9.852 17.017 11.486 1.00 79.25 97 ASP A C 1
ATOM 735 O O . ASP A 1 97 ? 9.468 17.559 12.523 1.00 79.25 97 ASP A O 1
ATOM 739 N N . ASN A 1 98 ? 9.165 17.137 10.346 1.00 77.88 98 ASN A N 1
ATOM 740 C CA . ASN A 1 98 ? 7.900 17.868 10.203 1.00 77.88 98 ASN A CA 1
ATOM 741 C C . ASN A 1 98 ? 6.700 16.960 9.874 1.00 77.88 98 ASN A C 1
ATOM 743 O O . ASN A 1 98 ? 5.573 17.452 9.740 1.00 77.88 98 ASN A O 1
ATOM 747 N N . LEU A 1 99 ? 6.927 15.648 9.772 1.00 79.19 99 LEU A N 1
ATOM 748 C CA . LEU A 1 99 ? 5.907 14.659 9.454 1.00 79.19 99 LEU A CA 1
ATOM 749 C C . LEU A 1 99 ? 5.321 14.091 10.749 1.00 79.19 99 LEU A C 1
ATOM 751 O O . LEU A 1 99 ? 6.035 13.589 11.617 1.00 79.19 99 LEU A O 1
ATOM 755 N N . LEU A 1 100 ? 4.002 14.212 10.876 1.00 83.69 100 LEU A N 1
ATOM 756 C CA . LEU A 1 100 ? 3.214 13.571 11.923 1.00 83.69 100 LEU A CA 1
ATOM 757 C C . LEU A 1 100 ? 2.822 12.161 11.488 1.00 83.69 100 LEU A C 1
ATOM 759 O O . LEU A 1 100 ? 2.455 11.976 10.324 1.00 83.69 100 LEU A O 1
ATOM 763 N N . ASN A 1 101 ? 2.842 11.226 12.435 1.00 83.81 101 ASN A N 1
ATOM 764 C CA . ASN A 1 101 ? 2.339 9.864 12.281 1.00 83.81 101 ASN A CA 1
ATOM 765 C C . ASN A 1 101 ? 1.521 9.456 13.516 1.00 83.81 101 ASN A C 1
ATOM 767 O O . ASN A 1 101 ? 1.698 10.004 14.610 1.00 83.81 101 ASN A O 1
ATOM 771 N N . LEU A 1 102 ? 0.635 8.483 13.332 1.00 88.19 102 LEU A N 1
ATOM 772 C CA . LEU A 1 102 ? -0.159 7.860 14.381 1.00 88.19 102 LEU A CA 1
ATOM 773 C C . LEU A 1 102 ? 0.625 6.693 14.987 1.00 88.19 102 LEU A C 1
ATOM 775 O O . LEU A 1 102 ? 1.033 5.764 14.289 1.00 88.19 102 LEU A O 1
ATOM 779 N N . SER A 1 103 ? 0.812 6.720 16.301 1.00 86.81 103 SER A N 1
ATOM 780 C CA . SER A 1 103 ? 1.465 5.662 17.064 1.00 86.81 103 SER A CA 1
ATOM 781 C C . SER A 1 103 ? 0.476 5.023 18.030 1.00 86.81 103 SER A C 1
ATOM 783 O O . SER A 1 103 ? -0.198 5.702 18.804 1.00 86.81 103 SER A O 1
ATOM 785 N N . TYR A 1 104 ? 0.404 3.697 17.986 1.00 87.19 104 TYR A N 1
ATOM 786 C CA . TYR A 1 104 ? -0.554 2.901 18.743 1.00 87.19 104 TYR A CA 1
ATOM 787 C C . TYR A 1 104 ? 0.179 2.118 19.829 1.00 87.19 104 TYR A C 1
ATOM 789 O O . TYR A 1 104 ? 1.166 1.438 19.541 1.00 87.19 104 TYR A O 1
ATOM 797 N N . ALA A 1 105 ? -0.321 2.179 21.063 1.00 81.56 105 ALA A N 1
ATOM 798 C CA . ALA A 1 105 ? 0.106 1.272 22.121 1.00 81.56 105 ALA A CA 1
ATOM 799 C C . ALA A 1 105 ? -0.286 -0.183 21.794 1.00 81.56 105 ALA A C 1
ATOM 801 O O . ALA A 1 105 ? -1.128 -0.449 20.928 1.00 81.56 105 ALA A O 1
ATOM 802 N N . GLN A 1 106 ? 0.321 -1.141 22.499 1.00 82.50 106 GLN A N 1
ATOM 803 C CA . GLN A 1 106 ? -0.053 -2.548 22.363 1.00 82.50 106 GLN A CA 1
ATOM 804 C C . GLN A 1 106 ? -1.520 -2.762 22.768 1.00 82.50 106 GLN A C 1
ATOM 806 O O . GLN A 1 106 ? -2.032 -2.085 23.654 1.00 82.50 106 GLN A O 1
ATOM 811 N N . ASN A 1 107 ? -2.178 -3.730 22.128 1.00 83.38 107 ASN A N 1
ATOM 812 C CA . ASN A 1 107 ? -3.546 -4.177 22.432 1.00 83.38 107 ASN A CA 1
ATOM 813 C C . ASN A 1 107 ? -4.677 -3.164 22.174 1.00 83.38 107 ASN A C 1
ATOM 815 O O . ASN A 1 107 ? -5.817 -3.435 22.541 1.00 83.38 107 ASN A O 1
ATOM 819 N N . LEU A 1 108 ? -4.412 -2.036 21.508 1.00 84.94 108 LEU A N 1
ATOM 820 C CA . LEU A 1 108 ? -5.482 -1.130 21.088 1.00 84.94 108 LEU A CA 1
ATOM 821 C C . LEU A 1 108 ? -6.356 -1.757 19.993 1.00 84.94 108 LEU A C 1
ATOM 823 O O . LEU A 1 108 ? -5.855 -2.255 18.978 1.00 84.94 108 LEU A O 1
ATOM 827 N N . VAL A 1 109 ? -7.677 -1.659 20.163 1.00 89.50 109 VAL A N 1
ATOM 828 C CA . VAL A 1 109 ? -8.644 -2.063 19.138 1.00 89.50 109 VAL A CA 1
ATOM 829 C C . VAL A 1 109 ? -8.753 -0.949 18.101 1.00 89.50 109 VAL A C 1
ATOM 831 O O . VAL A 1 109 ? -9.468 0.037 18.280 1.00 89.50 109 VAL A O 1
ATOM 834 N N . LYS A 1 110 ? -8.014 -1.100 16.999 1.00 93.25 110 LYS A N 1
ATOM 835 C CA . LYS A 1 110 ? -8.063 -0.167 15.867 1.00 93.25 110 LYS A CA 1
ATOM 836 C C . LYS A 1 110 ? -9.450 -0.166 15.211 1.00 93.25 110 LYS A C 1
ATOM 838 O O . LYS A 1 110 ? -10.160 -1.171 15.226 1.00 93.25 110 LYS A O 1
ATOM 843 N N . SER A 1 111 ? -9.832 0.950 14.605 1.00 92.88 111 SER A N 1
ATOM 844 C CA . SER A 1 111 ? -11.094 1.055 13.869 1.00 92.88 111 SER A CA 1
ATOM 845 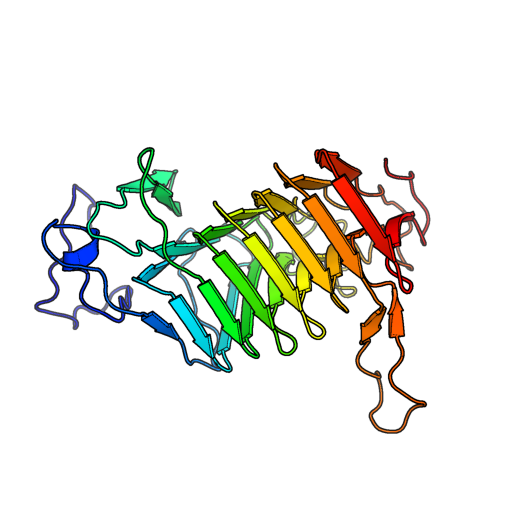C C . SER A 1 111 ? -11.043 0.376 12.498 1.00 92.88 111 SER A C 1
ATOM 847 O O . SER A 1 111 ? -9.986 -0.059 12.034 1.00 92.88 111 SER A O 1
ATOM 849 N N . ASN A 1 112 ? -12.197 0.247 11.844 1.00 97.94 112 ASN A N 1
ATOM 850 C CA . ASN A 1 112 ? -12.279 -0.224 10.464 1.00 97.94 112 ASN A CA 1
ATOM 851 C C . ASN A 1 112 ? -12.109 0.941 9.490 1.00 97.94 112 ASN A C 1
ATOM 853 O O . ASN A 1 112 ? -12.552 2.060 9.752 1.00 97.94 112 ASN A O 1
ATOM 857 N N . ILE A 1 113 ? -11.518 0.653 8.334 1.00 98.56 113 ILE A N 1
ATOM 858 C CA . ILE A 1 113 ? -11.362 1.609 7.243 1.00 98.56 113 ILE A CA 1
ATOM 859 C C . ILE A 1 113 ? -12.031 1.052 5.989 1.00 98.56 113 ILE A C 1
ATOM 861 O O . ILE A 1 113 ? -11.758 -0.076 5.572 1.00 98.56 113 ILE A O 1
ATOM 865 N N . LEU A 1 114 ? -12.893 1.862 5.378 1.00 98.62 114 LEU A N 1
ATOM 866 C CA . LEU A 1 114 ? -13.556 1.560 4.114 1.00 98.62 114 LEU A CA 1
ATOM 867 C C . LEU A 1 114 ? -13.236 2.641 3.083 1.00 98.62 114 LEU A C 1
ATOM 869 O O . LEU A 1 114 ? -13.464 3.823 3.333 1.00 98.62 114 LEU A O 1
ATOM 873 N N . LEU A 1 115 ? -12.772 2.221 1.911 1.00 98.56 115 LEU A N 1
ATOM 874 C CA . LEU A 1 115 ? -12.798 3.027 0.700 1.00 98.56 115 LEU A CA 1
ATOM 875 C C . LEU A 1 115 ? -13.845 2.437 -0.246 1.00 98.56 115 LEU A C 1
ATOM 877 O O . LEU A 1 115 ? -13.762 1.268 -0.636 1.00 98.56 115 LEU A O 1
ATOM 881 N N . ASP A 1 116 ? -14.829 3.260 -0.593 1.00 97.75 116 ASP A N 1
ATOM 882 C CA . ASP A 1 116 ? -15.889 2.942 -1.541 1.00 97.75 116 ASP A CA 1
ATOM 883 C C . ASP A 1 116 ? -15.869 3.972 -2.674 1.00 97.75 116 ASP A C 1
ATOM 885 O O . ASP A 1 116 ? -16.071 5.169 -2.433 1.00 97.75 116 ASP A O 1
ATOM 889 N N . ASN A 1 117 ? -15.552 3.525 -3.894 1.00 96.00 117 ASN A N 1
ATOM 890 C CA . ASN A 1 117 ? -15.368 4.392 -5.060 1.00 96.00 117 ASN A CA 1
ATOM 891 C C . ASN A 1 117 ? -14.463 5.602 -4.762 1.00 96.00 117 ASN A C 1
ATOM 893 O O . ASN A 1 117 ? -14.803 6.747 -5.060 1.00 96.00 117 ASN A O 1
ATOM 897 N N . SER A 1 118 ? -13.346 5.360 -4.071 1.00 95.44 118 SER A N 1
ATOM 898 C CA . SER A 1 118 ? -12.513 6.423 -3.506 1.00 95.44 118 SER A CA 1
ATOM 899 C C . SER A 1 118 ? -11.028 6.219 -3.768 1.00 95.44 118 SER A C 1
ATOM 901 O O . SER A 1 118 ? -10.530 5.100 -3.768 1.00 95.44 118 SER A O 1
ATOM 903 N N . GLN A 1 119 ? -10.299 7.315 -3.934 1.00 94.25 119 GLN A N 1
ATOM 904 C CA . GLN A 1 119 ? -8.873 7.338 -4.221 1.00 94.25 119 GLN A CA 1
ATOM 905 C C . GLN A 1 119 ? -8.143 8.165 -3.164 1.00 94.25 119 GLN A C 1
ATOM 907 O O . GLN A 1 119 ? -8.512 9.312 -2.902 1.00 94.25 119 GLN A O 1
ATOM 912 N N . VAL A 1 120 ? -7.085 7.602 -2.583 1.00 94.62 120 VAL A N 1
ATOM 913 C CA . VAL A 1 120 ? -6.150 8.315 -1.708 1.00 94.62 120 VAL A CA 1
ATOM 914 C C . VAL A 1 120 ? -4.752 8.196 -2.289 1.00 94.62 120 VAL A C 1
ATOM 916 O O . VAL A 1 120 ? -4.223 7.098 -2.434 1.00 94.62 120 VAL A O 1
ATOM 919 N N . GLN A 1 121 ? -4.162 9.335 -2.633 1.00 91.25 121 GLN A N 1
ATOM 920 C CA . GLN A 1 121 ? -2.944 9.408 -3.419 1.00 91.25 121 GLN A CA 1
ATOM 921 C C . GLN A 1 121 ? -1.912 10.341 -2.785 1.00 91.25 121 GLN A C 1
ATOM 923 O O . GLN A 1 121 ? -2.206 11.494 -2.452 1.00 91.25 121 GLN A O 1
ATOM 928 N N . VAL A 1 122 ? -0.674 9.863 -2.697 1.00 91.00 122 VAL A N 1
ATOM 929 C CA . VAL A 1 122 ? 0.508 10.646 -2.328 1.00 91.00 122 VAL A CA 1
ATOM 930 C C . VAL A 1 122 ? 1.496 10.586 -3.486 1.00 91.00 122 VAL A C 1
ATOM 932 O O . VAL A 1 122 ? 2.240 9.623 -3.645 1.00 91.00 122 VAL A O 1
ATOM 935 N N . LEU A 1 123 ? 1.486 11.625 -4.319 1.00 86.88 123 LEU A N 1
ATOM 936 C CA . LEU A 1 123 ? 2.333 11.731 -5.504 1.00 86.88 123 LEU A CA 1
ATOM 937 C C . LEU A 1 123 ? 3.415 12.781 -5.254 1.00 86.88 123 LEU A C 1
ATOM 939 O O . LEU A 1 123 ? 3.112 13.964 -5.097 1.00 86.88 123 LEU A O 1
ATOM 943 N N . THR A 1 124 ? 4.685 12.387 -5.201 1.00 78.81 124 THR A N 1
ATOM 944 C CA . THR A 1 124 ? 5.759 13.305 -4.782 1.00 78.81 124 THR A CA 1
ATOM 945 C C . THR A 1 124 ? 7.037 13.171 -5.606 1.00 78.81 124 THR A C 1
ATOM 947 O O . THR A 1 124 ? 7.325 12.122 -6.157 1.00 78.81 124 THR A O 1
ATOM 950 N N . GLY A 1 125 ? 7.825 14.238 -5.735 1.00 77.31 125 GLY A N 1
ATOM 951 C CA . GLY A 1 125 ? 9.142 14.169 -6.393 1.00 77.31 125 GLY A CA 1
ATOM 952 C C . GLY A 1 125 ? 10.283 13.776 -5.446 1.00 77.31 125 GLY A C 1
ATOM 953 O O . GLY A 1 125 ? 11.393 13.506 -5.892 1.00 77.31 125 GLY A O 1
ATOM 954 N N . SER A 1 126 ? 10.022 13.778 -4.138 1.00 76.81 126 SER A N 1
ATOM 955 C CA . SER A 1 126 ? 11.039 13.805 -3.071 1.00 76.81 126 SER A CA 1
ATOM 956 C C . SER A 1 126 ? 10.783 12.769 -1.966 1.00 76.81 126 SER A C 1
ATOM 958 O O . SER A 1 126 ? 11.364 12.857 -0.883 1.00 76.81 126 SER A O 1
ATOM 960 N N . GLY A 1 127 ? 9.916 11.793 -2.234 1.00 78.25 127 GLY A N 1
ATOM 961 C CA . GLY A 1 127 ? 9.395 10.846 -1.255 1.00 78.25 127 GLY A CA 1
ATOM 962 C C . GLY A 1 127 ? 8.089 11.322 -0.622 1.00 78.25 127 GLY A C 1
ATOM 963 O O . GLY A 1 127 ? 7.740 12.499 -0.660 1.00 78.25 127 GLY A O 1
ATOM 964 N N . GLY A 1 128 ? 7.341 10.401 -0.036 1.00 87.25 128 GLY A N 1
ATOM 965 C CA . GLY A 1 128 ? 6.067 10.681 0.611 1.00 87.25 128 GLY A CA 1
ATOM 966 C C . GLY A 1 128 ? 5.321 9.389 0.877 1.00 87.25 128 GLY A C 1
ATOM 967 O O . GLY A 1 128 ? 5.343 8.495 0.036 1.00 87.25 128 GLY A O 1
ATOM 968 N N . ASN A 1 129 ? 4.709 9.290 2.050 1.00 92.19 129 ASN A N 1
ATOM 969 C CA . ASN A 1 129 ? 4.216 8.022 2.566 1.00 92.19 129 ASN A CA 1
ATOM 970 C C . ASN A 1 129 ? 2.695 8.022 2.679 1.00 92.19 129 ASN A C 1
ATOM 972 O O . ASN A 1 129 ? 2.072 9.044 2.971 1.00 92.19 129 ASN A O 1
ATOM 976 N N . LEU A 1 130 ? 2.104 6.848 2.507 1.00 95.50 130 LEU A N 1
ATOM 977 C CA . LEU A 1 130 ? 0.718 6.588 2.867 1.00 95.50 130 LEU A CA 1
ATOM 978 C C . LEU A 1 130 ? 0.712 5.471 3.899 1.00 95.50 130 LEU A C 1
ATOM 980 O O . LEU A 1 130 ? 1.170 4.364 3.623 1.00 95.50 130 LEU A O 1
ATOM 984 N N . VAL A 1 131 ? 0.218 5.775 5.090 1.00 97.38 131 VAL A N 1
ATOM 985 C CA . VAL A 1 131 ? 0.147 4.838 6.206 1.00 97.38 131 VAL A CA 1
ATOM 986 C C . VAL A 1 131 ? -1.317 4.589 6.534 1.00 97.38 131 VAL A C 1
ATOM 988 O O . VAL A 1 131 ? -2.115 5.520 6.624 1.00 97.38 131 VAL A O 1
ATOM 991 N N . VAL A 1 132 ? -1.678 3.317 6.688 1.00 98.44 132 VAL A N 1
ATOM 992 C CA . VAL A 1 132 ? -3.026 2.899 7.068 1.00 98.44 132 VAL A CA 1
ATOM 993 C C . VAL A 1 132 ? -2.939 1.962 8.263 1.00 98.44 132 VAL A C 1
ATOM 995 O O . VAL A 1 132 ? -2.326 0.897 8.197 1.00 98.44 132 VAL A O 1
ATOM 998 N N . ASN A 1 133 ? -3.582 2.356 9.356 1.00 97.62 133 ASN A N 1
ATOM 999 C CA . ASN A 1 133 ? -3.648 1.627 10.611 1.00 97.62 133 ASN A CA 1
ATOM 1000 C C . ASN A 1 133 ? -5.105 1.274 10.919 1.00 97.62 133 ASN A C 1
ATOM 1002 O O . ASN A 1 133 ? -5.880 2.139 11.315 1.00 97.62 133 ASN A O 1
ATOM 1006 N N . ALA A 1 134 ? -5.478 0.002 10.782 1.00 97.94 134 ALA A N 1
ATOM 1007 C CA . ALA A 1 134 ? -6.862 -0.429 10.988 1.00 97.94 134 ALA A CA 1
ATOM 1008 C C . ALA A 1 134 ? -6.950 -1.807 11.641 1.00 97.94 134 ALA A C 1
ATOM 1010 O O . ALA A 1 134 ? -5.965 -2.543 11.714 1.00 97.94 134 ALA A O 1
ATOM 1011 N N . ARG A 1 135 ? -8.155 -2.181 12.066 1.00 97.94 135 ARG A N 1
ATOM 1012 C CA . ARG A 1 135 ? -8.511 -3.575 12.330 1.00 97.94 135 ARG A CA 1
ATOM 1013 C C . ARG A 1 135 ? -8.842 -4.301 11.040 1.00 97.94 135 ARG A C 1
ATOM 1015 O O . ARG A 1 135 ? -8.229 -5.318 10.738 1.00 97.94 135 ARG A O 1
ATOM 1022 N N . ASN A 1 136 ? -9.748 -3.727 10.256 1.00 98.88 136 ASN A N 1
ATOM 1023 C CA . ASN A 1 136 ? -10.070 -4.190 8.913 1.00 98.88 136 ASN A CA 1
ATOM 1024 C C . ASN A 1 136 ? -9.908 -3.055 7.911 1.00 98.88 136 ASN A C 1
ATOM 1026 O O . ASN A 1 136 ? -10.307 -1.924 8.193 1.00 98.88 136 ASN A O 1
ATOM 1030 N N . LEU A 1 137 ? -9.371 -3.373 6.737 1.00 98.88 137 LEU A N 1
ATOM 1031 C CA . LEU A 1 137 ? -9.315 -2.472 5.591 1.00 98.88 137 LEU A CA 1
ATOM 1032 C C . LEU A 1 137 ? -10.085 -3.093 4.429 1.00 98.88 137 LEU A C 1
ATOM 1034 O O . LEU A 1 137 ? -9.785 -4.207 4.005 1.00 98.88 137 LEU A O 1
ATOM 1038 N N . THR A 1 138 ? -11.060 -2.364 3.897 1.00 98.94 138 THR A N 1
ATOM 1039 C CA . THR A 1 138 ? -11.784 -2.757 2.684 1.00 98.94 138 THR A CA 1
ATOM 1040 C C . THR A 1 138 ? -11.632 -1.688 1.615 1.00 98.94 138 THR A C 1
ATOM 1042 O O . THR A 1 138 ? -11.954 -0.525 1.847 1.00 98.94 138 THR A O 1
ATOM 1045 N N . LEU A 1 139 ? -11.170 -2.096 0.438 1.00 98.88 139 LEU A N 1
ATOM 1046 C CA . LEU A 1 139 ? -11.236 -1.323 -0.796 1.00 98.88 139 LEU A CA 1
ATOM 1047 C C . LEU A 1 139 ? -12.227 -2.024 -1.721 1.00 98.88 139 LEU A C 1
ATOM 1049 O O . LEU A 1 139 ? -12.076 -3.217 -1.990 1.00 98.88 139 LEU A O 1
ATOM 1053 N N . LYS A 1 140 ? -13.228 -1.292 -2.202 1.00 98.06 140 LYS A N 1
ATOM 1054 C CA . LYS A 1 140 ? -14.193 -1.809 -3.177 1.00 98.06 140 LYS A CA 1
ATOM 1055 C C . LYS A 1 140 ? -14.581 -0.744 -4.198 1.00 98.06 140 LYS A C 1
ATOM 1057 O O . LYS A 1 140 ? -14.314 0.444 -4.001 1.00 98.06 140 LYS A O 1
ATOM 1062 N N . ASN A 1 141 ? -15.251 -1.175 -5.263 1.00 96.19 141 ASN A N 1
ATOM 1063 C CA . ASN A 1 141 ? -15.791 -0.314 -6.315 1.00 96.19 141 ASN A CA 1
ATOM 1064 C C . ASN A 1 141 ? -14.718 0.597 -6.940 1.00 96.19 141 ASN A C 1
ATOM 1066 O O . ASN A 1 141 ? -14.867 1.812 -6.934 1.00 96.19 141 ASN A O 1
ATOM 1070 N N . ASN A 1 142 ? -13.629 0.020 -7.461 1.00 95.19 142 ASN A N 1
ATOM 1071 C CA . ASN A 1 142 ? -12.506 0.752 -8.074 1.00 95.19 142 ASN A CA 1
ATOM 1072 C C . ASN A 1 142 ? -11.785 1.734 -7.130 1.00 95.19 142 ASN A C 1
ATOM 1074 O O . ASN A 1 142 ? -11.228 2.739 -7.568 1.00 95.19 142 ASN A O 1
ATOM 1078 N N . SER A 1 143 ? -11.794 1.460 -5.823 1.00 97.81 143 SER A N 1
ATOM 1079 C CA . SER A 1 143 ? -11.036 2.265 -4.861 1.00 97.81 143 SER A CA 1
ATOM 1080 C C . SER A 1 143 ? -9.528 2.068 -4.986 1.00 97.81 143 SER A C 1
ATOM 1082 O O . SER A 1 143 ? -9.071 0.953 -5.253 1.00 97.81 143 SER A O 1
ATOM 1084 N N . GLU A 1 144 ? -8.760 3.125 -4.726 1.00 96.94 144 GLU A N 1
ATOM 1085 C CA . GLU A 1 144 ? -7.311 3.152 -4.922 1.00 96.94 144 GLU A CA 1
ATOM 1086 C C . GLU A 1 144 ? -6.566 3.747 -3.715 1.00 96.94 144 GLU A C 1
ATOM 1088 O O . GLU A 1 144 ? -6.893 4.834 -3.237 1.00 96.94 144 GLU A O 1
ATOM 1093 N N . LEU A 1 145 ? -5.517 3.061 -3.259 1.00 97.81 145 LEU A N 1
ATOM 1094 C CA . LEU A 1 145 ? -4.471 3.631 -2.406 1.00 97.81 145 LEU A CA 1
ATOM 1095 C C . LEU A 1 145 ? -3.187 3.715 -3.229 1.00 97.81 145 LEU A C 1
ATOM 1097 O O . LEU A 1 145 ? -2.659 2.686 -3.654 1.00 97.81 145 LEU A O 1
ATOM 1101 N N . ILE A 1 146 ? -2.694 4.930 -3.460 1.00 93.62 146 ILE A N 1
ATOM 1102 C CA . ILE A 1 146 ? -1.561 5.179 -4.350 1.00 93.62 146 ILE A CA 1
ATOM 1103 C C . ILE A 1 146 ? -0.479 5.967 -3.628 1.00 93.62 146 ILE A C 1
ATOM 1105 O O . ILE A 1 146 ? -0.713 7.053 -3.101 1.00 93.62 146 ILE A O 1
ATOM 1109 N N . VAL A 1 147 ? 0.740 5.454 -3.690 1.00 92.44 147 VAL A N 1
ATOM 1110 C CA . VAL A 1 147 ? 1.954 6.249 -3.520 1.00 92.44 147 VAL A CA 1
ATOM 1111 C C . VAL A 1 147 ? 2.672 6.269 -4.861 1.00 92.44 147 VAL A C 1
ATOM 1113 O O . VAL A 1 147 ? 2.562 5.338 -5.652 1.00 92.44 147 VAL A O 1
ATOM 1116 N N . GLY A 1 148 ? 3.357 7.351 -5.187 1.00 88.38 148 GLY A N 1
ATOM 1117 C CA . GLY A 1 148 ? 4.057 7.406 -6.457 1.00 88.38 148 GLY A CA 1
ATOM 1118 C C . GLY A 1 148 ? 4.860 8.668 -6.638 1.00 88.38 148 GLY A C 1
ATOM 1119 O O . GLY A 1 148 ? 4.911 9.534 -5.758 1.00 88.38 148 GLY A O 1
ATOM 1120 N N . VAL A 1 149 ? 5.472 8.780 -7.815 1.00 79.94 149 VAL A N 1
ATOM 1121 C CA . VAL A 1 149 ? 6.214 9.984 -8.191 1.00 79.94 149 VAL A CA 1
ATOM 1122 C C . VAL A 1 149 ? 5.472 10.858 -9.183 1.00 79.94 149 VAL A C 1
ATOM 1124 O O . VAL A 1 149 ? 4.845 10.378 -10.128 1.00 79.94 149 VAL A O 1
ATOM 1127 N N . ILE A 1 150 ? 5.624 12.173 -9.021 1.00 73.81 150 ILE A N 1
ATOM 1128 C CA . ILE A 1 150 ? 5.293 13.132 -10.079 1.00 73.81 150 ILE A CA 1
ATOM 1129 C C . ILE A 1 150 ? 6.448 13.088 -11.088 1.00 73.81 150 ILE A C 1
ATOM 1131 O O . ILE A 1 150 ? 7.400 13.860 -11.009 1.00 73.81 150 ILE A O 1
ATOM 1135 N N . GLY A 1 151 ? 6.412 12.112 -11.994 1.00 60.56 151 GLY A N 1
ATOM 1136 C CA . GLY A 1 151 ? 7.439 11.939 -13.019 1.00 60.56 151 GLY A CA 1
ATOM 1137 C C . GLY A 1 151 ? 7.441 13.090 -14.030 1.00 60.56 151 GLY A C 1
ATOM 1138 O O . GLY A 1 151 ? 6.403 13.443 -14.582 1.00 60.56 151 GLY A O 1
ATOM 1139 N N . GLY A 1 152 ? 8.615 13.661 -14.308 1.00 59.81 152 GLY A N 1
ATOM 1140 C CA . GLY A 1 152 ? 8.799 14.722 -15.301 1.00 59.81 152 GLY A CA 1
ATOM 1141 C C . GLY A 1 152 ? 10.274 15.091 -15.463 1.00 59.81 152 GLY A C 1
ATOM 1142 O O . GLY A 1 152 ? 11.083 14.787 -14.591 1.00 59.81 152 GLY A O 1
ATOM 1143 N N . ALA A 1 153 ? 10.637 15.750 -16.569 1.00 57.66 153 ALA A N 1
ATOM 1144 C CA . ALA A 1 153 ? 12.033 16.105 -16.878 1.00 57.66 153 ALA A CA 1
ATOM 1145 C C . ALA A 1 153 ? 12.720 16.955 -15.786 1.00 57.66 153 ALA A C 1
ATOM 1147 O O . ALA A 1 153 ? 13.940 16.954 -15.677 1.00 57.66 153 ALA A O 1
ATOM 1148 N N . ASN A 1 154 ? 11.928 17.637 -14.955 1.00 63.72 154 ASN A N 1
ATOM 1149 C CA . ASN A 1 154 ? 12.407 18.524 -13.896 1.00 63.72 154 ASN A CA 1
ATOM 1150 C C . ASN A 1 154 ? 12.731 17.798 -12.576 1.00 63.72 154 ASN A C 1
ATOM 1152 O O . ASN A 1 154 ? 13.219 18.439 -11.650 1.00 63.72 154 ASN A O 1
ATOM 1156 N N . PHE A 1 155 ? 12.462 16.490 -12.474 1.00 70.25 155 PHE A N 1
ATOM 1157 C CA . PHE A 1 155 ? 12.706 15.695 -11.263 1.00 70.25 155 PHE A CA 1
ATOM 1158 C C . PHE A 1 155 ? 13.537 14.443 -11.584 1.00 70.25 155 PHE A C 1
ATOM 1160 O O . PHE A 1 155 ? 13.035 13.319 -11.485 1.00 70.25 155 PHE A O 1
ATOM 1167 N N . PRO A 1 156 ? 14.800 14.612 -12.024 1.00 70.94 156 PRO A N 1
ATOM 1168 C CA . PRO A 1 156 ? 15.674 13.479 -12.283 1.00 70.94 156 PRO A CA 1
ATOM 1169 C C . PRO A 1 156 ? 15.942 12.695 -10.996 1.00 70.94 156 PRO A C 1
ATOM 1171 O O . PRO A 1 156 ? 16.187 13.286 -9.947 1.00 70.94 156 PRO A O 1
ATOM 1174 N N . ASN A 1 157 ? 15.925 11.363 -11.087 1.00 75.88 157 ASN A N 1
ATOM 1175 C CA . ASN A 1 157 ? 16.160 10.452 -9.962 1.00 75.88 157 ASN A CA 1
ATOM 1176 C C . ASN A 1 157 ? 15.125 10.575 -8.828 1.00 75.88 157 ASN A C 1
ATOM 1178 O O . ASN A 1 157 ? 15.441 10.278 -7.676 1.00 75.88 157 ASN A O 1
ATOM 1182 N N . ALA A 1 158 ? 13.895 11.006 -9.139 1.00 81.06 158 ALA A N 1
ATOM 1183 C CA . ALA A 1 158 ? 12.814 11.048 -8.160 1.00 81.06 158 ALA A CA 1
ATOM 1184 C C . ALA A 1 158 ? 12.562 9.656 -7.561 1.00 81.06 158 ALA A C 1
ATOM 1186 O O . ALA A 1 158 ? 12.525 8.647 -8.274 1.00 81.06 158 ALA A O 1
ATOM 1187 N N . LYS A 1 159 ? 12.353 9.622 -6.246 1.00 85.19 159 LYS A N 1
ATOM 1188 C CA . LYS A 1 159 ? 12.045 8.410 -5.489 1.00 85.19 159 LYS A CA 1
ATOM 1189 C C . LYS A 1 159 ? 10.688 8.569 -4.807 1.00 85.19 159 LYS A C 1
ATOM 1191 O O . LYS A 1 159 ? 10.460 9.577 -4.139 1.00 85.19 159 LYS A O 1
ATOM 1196 N N . ALA A 1 160 ? 9.800 7.593 -4.974 1.00 87.94 160 ALA A N 1
ATOM 1197 C CA . ALA A 1 160 ? 8.557 7.535 -4.207 1.00 87.94 160 ALA A CA 1
ATOM 1198 C C . ALA A 1 160 ? 8.850 7.114 -2.757 1.00 87.94 160 ALA A C 1
ATOM 1200 O O . ALA A 1 160 ? 9.829 6.416 -2.493 1.00 87.94 160 ALA A O 1
ATOM 1201 N N . GLY A 1 161 ? 8.022 7.568 -1.812 1.00 91.44 161 GLY A N 1
ATOM 1202 C CA . GLY A 1 161 ? 8.024 6.987 -0.467 1.00 91.44 161 GLY A CA 1
ATOM 1203 C C . GLY A 1 161 ? 7.229 5.688 -0.449 1.00 91.44 161 GLY A C 1
ATOM 1204 O O . GLY A 1 161 ? 6.918 5.143 -1.506 1.00 91.44 161 GLY A O 1
ATOM 1205 N N . ASP A 1 162 ? 6.875 5.215 0.738 1.00 94.06 162 ASP A N 1
ATOM 1206 C CA . ASP A 1 162 ? 6.321 3.876 0.924 1.00 94.06 162 ASP A CA 1
ATOM 1207 C C . ASP A 1 162 ? 4.818 3.897 1.223 1.00 94.06 162 ASP A C 1
ATOM 1209 O O . ASP A 1 162 ? 4.281 4.822 1.848 1.00 94.06 162 ASP A O 1
ATOM 1213 N N . LEU A 1 163 ? 4.140 2.825 0.816 1.00 97.38 163 LEU A N 1
ATOM 1214 C CA . LEU A 1 163 ? 2.756 2.539 1.178 1.00 97.38 163 LEU A CA 1
ATOM 1215 C C . LEU A 1 163 ? 2.750 1.445 2.250 1.00 97.38 163 LEU A C 1
ATOM 1217 O O . LEU A 1 163 ? 3.149 0.313 1.988 1.00 97.38 163 LEU A O 1
ATOM 1221 N N . ASN A 1 164 ? 2.297 1.777 3.458 1.00 98.25 164 ASN A N 1
ATOM 1222 C CA . ASN A 1 164 ? 2.340 0.893 4.619 1.00 98.25 164 ASN A CA 1
ATOM 1223 C C . ASN A 1 164 ? 0.926 0.580 5.122 1.00 98.25 164 ASN A C 1
ATOM 1225 O O . ASN A 1 164 ? 0.229 1.462 5.624 1.00 98.25 164 ASN A O 1
ATOM 1229 N N . LEU A 1 165 ? 0.514 -0.684 5.021 1.00 98.75 165 LEU A N 1
ATOM 1230 C CA . LEU A 1 165 ? -0.766 -1.188 5.520 1.00 98.75 165 LEU A CA 1
ATOM 1231 C C . LEU A 1 165 ? -0.532 -2.050 6.766 1.00 98.75 165 LEU A C 1
ATOM 1233 O O . LEU A 1 165 ? -0.052 -3.177 6.671 1.00 98.75 165 LEU A O 1
ATOM 1237 N N . ASN A 1 166 ? -0.898 -1.529 7.937 1.00 98.50 166 ASN A N 1
ATOM 1238 C CA . ASN A 1 166 ? -0.729 -2.178 9.237 1.00 98.50 166 ASN A CA 1
ATOM 1239 C C . ASN A 1 166 ? -2.096 -2.552 9.824 1.00 98.50 166 ASN A C 1
ATOM 1241 O O . ASN A 1 166 ? -2.673 -1.807 10.631 1.00 98.50 166 ASN A O 1
ATOM 1245 N N . ILE A 1 167 ? -2.620 -3.702 9.396 1.00 98.62 167 ILE A N 1
ATOM 1246 C CA . ILE A 1 167 ? -4.029 -4.074 9.556 1.00 98.62 167 ILE A CA 1
ATOM 1247 C C . ILE A 1 167 ? -4.159 -5.302 10.453 1.00 98.62 167 ILE A C 1
ATOM 1249 O O . ILE A 1 167 ? -3.728 -6.383 10.074 1.00 98.62 167 ILE A O 1
ATOM 1253 N N . THR A 1 168 ? -4.741 -5.171 11.645 1.00 98.25 168 THR A N 1
ATOM 1254 C CA . THR A 1 168 ? -4.623 -6.223 12.672 1.00 98.25 168 THR A CA 1
ATOM 1255 C C . THR A 1 168 ? -5.394 -7.503 12.367 1.00 98.25 168 THR A C 1
ATOM 1257 O O . THR A 1 168 ? -4.993 -8.554 12.862 1.00 98.25 168 THR A O 1
ATOM 1260 N N . ASP A 1 169 ? -6.459 -7.445 11.564 1.00 98.62 169 ASP A N 1
ATOM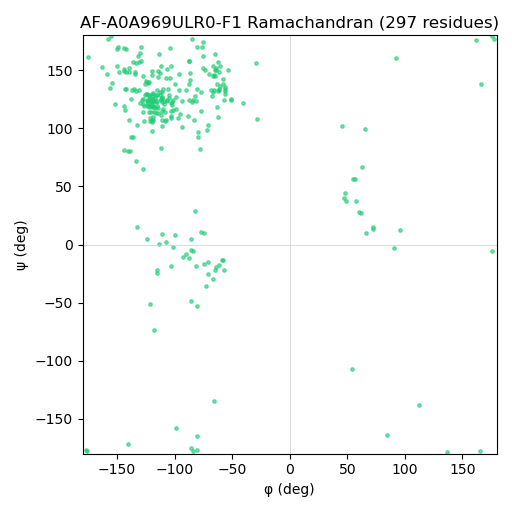 1261 C CA . ASP A 1 169 ? -7.274 -8.612 11.230 1.00 98.62 169 ASP A CA 1
ATOM 1262 C C . ASP A 1 169 ? -7.261 -8.916 9.729 1.00 98.62 169 ASP A C 1
ATOM 1264 O O . ASP A 1 169 ? -6.590 -9.861 9.306 1.00 98.62 169 ASP A O 1
ATOM 1268 N N . SER A 1 170 ? -7.945 -8.122 8.899 1.00 98.88 170 SER A N 1
ATOM 1269 C CA . SER A 1 170 ? -8.070 -8.460 7.477 1.00 98.88 170 SER A CA 1
ATOM 1270 C C . SER A 1 170 ? -8.022 -7.287 6.506 1.00 98.88 170 SER A C 1
ATOM 1272 O O . SER A 1 170 ? -8.479 -6.179 6.792 1.00 98.88 170 SER A O 1
ATOM 1274 N N . ILE A 1 171 ? -7.490 -7.568 5.317 1.00 98.94 171 ILE A N 1
ATOM 1275 C CA . ILE A 1 171 ? -7.501 -6.678 4.158 1.00 98.94 171 ILE A CA 1
ATOM 1276 C C . ILE A 1 171 ? -8.293 -7.346 3.041 1.00 98.94 171 ILE A C 1
ATOM 1278 O O . ILE A 1 171 ? -7.974 -8.466 2.643 1.00 98.94 171 ILE A O 1
ATOM 1282 N N . SER A 1 172 ? -9.290 -6.639 2.514 1.00 98.94 172 SER A N 1
ATOM 1283 C CA . SER A 1 172 ? -10.057 -7.045 1.334 1.00 98.94 172 SER A CA 1
ATOM 1284 C C . SER A 1 172 ? -9.920 -5.991 0.239 1.00 98.94 172 SER A C 1
ATOM 1286 O O . SER A 1 172 ? -10.376 -4.861 0.407 1.00 98.94 172 SER A O 1
ATOM 1288 N N . ILE A 1 173 ? -9.282 -6.354 -0.874 1.00 98.81 173 I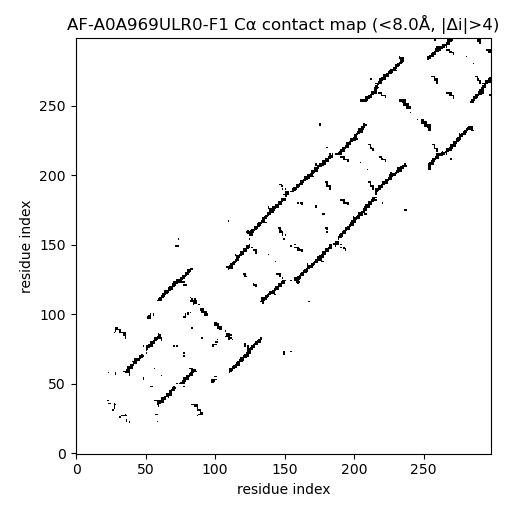LE A N 1
ATOM 1289 C CA . ILE A 1 173 ? -9.125 -5.512 -2.066 1.00 98.81 173 ILE A CA 1
ATOM 1290 C C . ILE A 1 173 ? -9.976 -6.138 -3.166 1.00 98.81 173 ILE A C 1
ATOM 1292 O O . ILE A 1 173 ? -9.647 -7.215 -3.665 1.00 98.81 173 ILE A O 1
ATOM 1296 N N . LEU A 1 174 ? -11.097 -5.494 -3.479 1.00 98.31 174 LEU A N 1
ATOM 1297 C CA . LEU A 1 174 ? -12.196 -6.089 -4.234 1.00 98.31 174 LEU A CA 1
ATOM 1298 C C . LEU A 1 174 ? -12.611 -5.205 -5.413 1.00 98.31 174 LEU A C 1
ATOM 1300 O O . LEU A 1 174 ? -12.497 -3.985 -5.360 1.00 98.31 174 LEU A O 1
ATOM 1304 N N . SER A 1 175 ? -13.247 -5.806 -6.421 1.00 94.94 175 SER A N 1
ATOM 1305 C CA . SER A 1 175 ? -14.018 -5.071 -7.442 1.00 94.94 175 SER A CA 1
ATOM 1306 C C . SER A 1 175 ? -13.200 -4.005 -8.191 1.00 94.94 175 SER A C 1
ATOM 1308 O O . SER A 1 175 ? -13.553 -2.823 -8.176 1.00 94.94 175 SER A O 1
ATOM 1310 N N . GLY A 1 176 ? -12.090 -4.410 -8.817 1.00 94.69 176 GLY A N 1
ATOM 1311 C CA . GLY A 1 176 ? -11.228 -3.514 -9.596 1.00 94.69 176 GLY A CA 1
ATOM 1312 C C . GLY A 1 176 ? -10.399 -2.550 -8.750 1.00 94.69 176 GLY A C 1
ATOM 1313 O O . GLY A 1 176 ? -9.848 -1.584 -9.274 1.00 94.69 176 GLY A O 1
ATOM 1314 N N . SER A 1 177 ? -10.311 -2.778 -7.439 1.00 97.75 177 SER A N 1
ATOM 1315 C CA . SER A 1 177 ? -9.533 -1.931 -6.544 1.00 97.75 177 SER A CA 1
ATOM 1316 C C . SER A 1 177 ? -8.029 -2.155 -6.659 1.00 97.75 177 SER A C 1
ATOM 1318 O O . SER A 1 177 ? -7.541 -3.168 -7.171 1.00 97.75 177 SER A O 1
ATOM 1320 N N . LYS A 1 178 ? -7.283 -1.170 -6.155 1.00 96.31 178 LYS A N 1
ATOM 1321 C CA . LYS A 1 178 ? -5.838 -1.101 -6.326 1.00 96.31 178 LYS A CA 1
ATOM 1322 C C . LYS A 1 178 ? -5.116 -0.585 -5.089 1.00 96.31 178 LYS A C 1
ATOM 1324 O O . LYS A 1 178 ? -5.479 0.445 -4.526 1.00 96.31 178 LYS A O 1
ATOM 1329 N N . VAL A 1 179 ? -4.038 -1.267 -4.720 1.00 98.19 179 VAL A N 1
ATOM 1330 C CA . VAL A 1 179 ? -3.014 -0.754 -3.800 1.00 98.19 179 VAL A CA 1
ATOM 1331 C C . VAL A 1 179 ? -1.710 -0.694 -4.563 1.00 98.19 179 VAL A C 1
ATOM 1333 O O . VAL A 1 179 ? -1.282 -1.700 -5.127 1.00 98.19 179 VAL A O 1
ATOM 1336 N N . SER A 1 180 ? -1.077 0.470 -4.624 1.00 93.88 180 SER A N 1
ATOM 1337 C CA . SER A 1 180 ? 0.030 0.606 -5.555 1.00 93.88 180 SER A CA 1
ATOM 1338 C C . SER A 1 180 ? 1.062 1.655 -5.189 1.00 93.88 180 SER A C 1
ATOM 1340 O O . SER A 1 180 ? 0.712 2.777 -4.826 1.00 93.88 180 SER A O 1
ATOM 1342 N N . ASN A 1 181 ? 2.327 1.303 -5.398 1.00 90.06 181 ASN A N 1
ATOM 1343 C CA . ASN A 1 181 ? 3.412 2.257 -5.545 1.00 90.06 181 ASN A CA 1
ATOM 1344 C C . ASN A 1 181 ? 3.768 2.356 -7.033 1.00 90.06 181 ASN A C 1
ATOM 1346 O O . ASN A 1 181 ? 4.245 1.380 -7.612 1.00 90.06 181 ASN A O 1
ATOM 1350 N N . GLU A 1 182 ? 3.445 3.473 -7.686 1.00 79.31 182 GLU A N 1
ATOM 1351 C CA . GLU A 1 182 ? 3.541 3.575 -9.147 1.00 79.31 182 GLU A CA 1
ATOM 1352 C C . GLU A 1 182 ? 4.343 4.776 -9.617 1.00 79.31 182 GLU A C 1
ATOM 1354 O O . GLU A 1 182 ? 4.236 5.892 -9.099 1.00 79.31 182 GLU A O 1
ATOM 1359 N N . VAL A 1 183 ? 5.061 4.562 -10.717 1.00 70.12 183 VAL A N 1
ATOM 1360 C CA . VAL A 1 183 ? 5.618 5.648 -11.516 1.00 70.12 183 VAL A CA 1
ATOM 1361 C C . VAL A 1 183 ? 4.907 5.730 -12.865 1.00 70.12 183 VAL A C 1
ATOM 1363 O O . VAL A 1 183 ? 5.046 4.808 -13.671 1.00 70.12 183 VAL A O 1
ATOM 1366 N N . PRO A 1 184 ? 4.173 6.817 -13.166 1.00 65.69 184 PRO A N 1
ATOM 1367 C CA . PRO A 1 184 ? 3.379 6.886 -14.382 1.00 65.69 184 PRO A CA 1
ATOM 1368 C C . PRO A 1 184 ? 4.249 6.901 -15.659 1.00 65.69 184 PRO A C 1
ATOM 1370 O O . PRO A 1 184 ? 5.373 7.415 -15.644 1.00 65.69 184 PRO A O 1
ATOM 1373 N N . PRO A 1 185 ? 3.717 6.432 -16.810 1.00 57.41 185 PRO A N 1
ATOM 1374 C CA . PRO A 1 185 ? 4.448 6.322 -18.082 1.00 57.41 185 PRO A CA 1
ATOM 1375 C C . PRO A 1 185 ? 5.042 7.627 -18.634 1.00 57.41 185 PRO A C 1
ATOM 1377 O O . PRO A 1 185 ? 5.829 7.579 -19.581 1.00 57.41 185 PRO A O 1
ATOM 1380 N N . ILE A 1 186 ? 4.644 8.781 -18.089 1.00 56.78 186 ILE A N 1
ATOM 1381 C CA . ILE A 1 186 ? 5.091 10.122 -18.494 1.00 56.78 186 ILE A CA 1
ATOM 1382 C C . ILE A 1 186 ? 6.412 10.559 -17.839 1.00 56.78 186 ILE A C 1
ATOM 1384 O O . ILE A 1 186 ? 6.933 11.621 -18.183 1.00 56.78 186 ILE A O 1
ATOM 1388 N N . ALA A 1 187 ? 6.967 9.769 -16.912 1.00 59.12 187 ALA A N 1
ATOM 1389 C CA . ALA A 1 187 ? 8.260 10.058 -16.302 1.00 59.12 187 ALA A CA 1
ATOM 1390 C C . ALA A 1 187 ? 9.371 10.055 -17.370 1.00 59.12 187 ALA A C 1
ATOM 1392 O O . ALA A 1 187 ? 9.727 9.018 -17.917 1.00 59.12 187 ALA A O 1
ATOM 1393 N N . ARG A 1 188 ? 9.921 11.233 -17.688 1.00 62.91 188 ARG A N 1
ATOM 1394 C CA . ARG A 1 188 ? 11.010 11.391 -18.677 1.00 62.91 188 ARG A CA 1
ATOM 1395 C C . ARG A 1 188 ? 12.409 11.189 -18.087 1.00 62.91 188 ARG A C 1
ATOM 1397 O O . ARG A 1 188 ? 13.394 11.434 -18.772 1.00 62.91 188 ARG A O 1
ATOM 1404 N N . ALA A 1 189 ? 12.493 10.804 -16.819 1.00 67.25 189 ALA A N 1
ATOM 1405 C CA . ALA A 1 189 ? 13.742 10.624 -16.100 1.00 67.25 189 ALA A CA 1
ATOM 1406 C C . ALA A 1 189 ? 13.746 9.287 -15.357 1.00 67.25 189 ALA A C 1
ATOM 1408 O O . ALA A 1 189 ? 12.683 8.709 -15.123 1.00 67.25 189 ALA A O 1
ATOM 1409 N N . LYS A 1 190 ? 14.944 8.832 -14.971 1.00 75.06 190 LYS A N 1
ATOM 1410 C CA . LYS A 1 190 ? 15.111 7.644 -14.138 1.00 75.06 190 LYS A CA 1
ATOM 1411 C C . LYS A 1 190 ? 14.438 7.855 -12.784 1.00 75.06 190 LYS A C 1
ATOM 1413 O O . LYS A 1 190 ? 14.615 8.908 -12.173 1.00 75.06 190 LYS A O 1
ATOM 1418 N N . VAL A 1 191 ? 13.676 6.869 -12.332 1.00 77.81 191 VAL A N 1
ATOM 1419 C CA . VAL A 1 191 ? 12.811 6.954 -11.146 1.00 77.81 191 VAL A CA 1
ATOM 1420 C C . VAL A 1 191 ? 12.860 5.668 -10.337 1.00 77.81 191 VAL A C 1
ATOM 1422 O O . VAL A 1 191 ? 13.019 4.581 -10.887 1.00 77.81 191 VAL A O 1
ATOM 1425 N N . THR A 1 192 ? 12.699 5.785 -9.027 1.00 85.12 192 THR A N 1
ATOM 1426 C CA . THR A 1 192 ? 12.654 4.632 -8.125 1.00 85.12 192 THR A CA 1
ATOM 1427 C C . THR A 1 192 ? 11.280 4.579 -7.474 1.00 85.12 192 THR A C 1
ATOM 1429 O O . THR A 1 192 ? 10.896 5.519 -6.773 1.00 85.12 192 THR A O 1
ATOM 1432 N N . ALA A 1 193 ? 10.530 3.503 -7.721 1.00 86.94 193 ALA A N 1
ATOM 1433 C CA . ALA A 1 193 ? 9.314 3.237 -6.959 1.00 86.94 193 ALA A CA 1
ATOM 1434 C C . ALA A 1 193 ? 9.690 2.938 -5.500 1.00 86.94 193 ALA A C 1
ATOM 1436 O O . ALA A 1 193 ? 10.765 2.399 -5.228 1.00 86.94 193 ALA A O 1
ATOM 1437 N N . GLY A 1 194 ? 8.832 3.341 -4.569 1.00 91.12 194 GLY A N 1
ATOM 1438 C CA . GLY A 1 194 ? 8.974 2.956 -3.171 1.00 91.12 194 GLY A CA 1
ATOM 1439 C C . GLY A 1 194 ? 8.361 1.585 -2.931 1.00 91.12 194 GLY A C 1
ATOM 1440 O O . GLY A 1 194 ? 7.847 0.950 -3.854 1.00 91.12 194 GLY A O 1
ATOM 1441 N N . ASP A 1 195 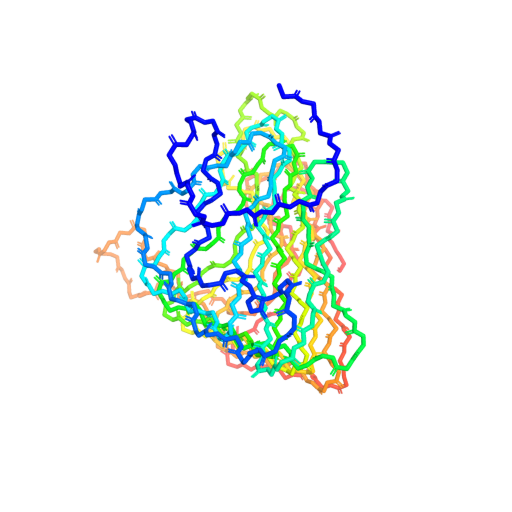? 8.385 1.148 -1.682 1.00 94.81 195 ASP A N 1
ATOM 1442 C CA . ASP A 1 195 ? 7.895 -0.171 -1.318 1.00 94.81 195 ASP A CA 1
ATOM 1443 C C . ASP A 1 195 ? 6.386 -0.148 -1.021 1.00 94.81 195 ASP A C 1
ATOM 1445 O O . ASP A 1 195 ? 5.783 0.885 -0.695 1.00 94.81 195 ASP A O 1
ATOM 1449 N N . VAL A 1 196 ? 5.767 -1.322 -1.130 1.00 97.75 196 VAL A N 1
ATOM 1450 C CA . VAL A 1 196 ? 4.434 -1.608 -0.593 1.00 97.75 196 VAL A CA 1
ATOM 1451 C C . VAL A 1 196 ? 4.605 -2.648 0.505 1.00 97.75 196 VAL A C 1
ATOM 1453 O O . VAL A 1 196 ? 4.973 -3.788 0.230 1.00 97.75 196 VAL A O 1
ATOM 1456 N N . ASN A 1 197 ? 4.336 -2.264 1.751 1.00 98.62 197 ASN A N 1
ATOM 1457 C CA . ASN A 1 197 ? 4.452 -3.140 2.913 1.00 98.62 197 ASN A CA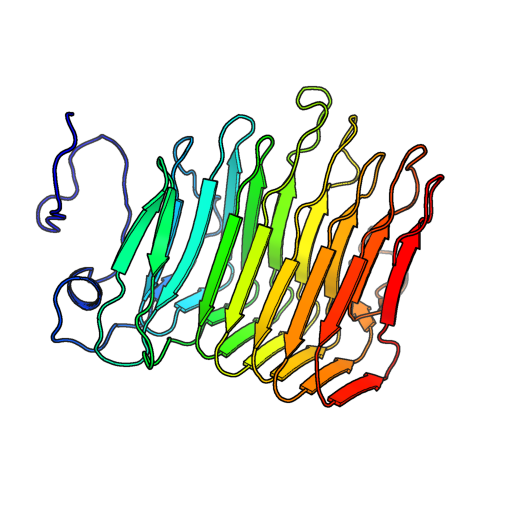 1
ATOM 1458 C C . ASN A 1 197 ? 3.058 -3.442 3.470 1.00 98.62 197 ASN A C 1
ATOM 1460 O O . ASN A 1 197 ? 2.310 -2.531 3.831 1.00 98.62 197 ASN A O 1
ATOM 1464 N N . ILE A 1 198 ? 2.713 -4.724 3.557 1.00 98.88 198 ILE A N 1
ATOM 1465 C CA . ILE A 1 198 ? 1.416 -5.204 4.031 1.00 98.88 198 ILE A CA 1
ATOM 1466 C C . ILE A 1 198 ? 1.629 -6.145 5.210 1.00 98.88 198 ILE A C 1
ATOM 1468 O O . ILE A 1 198 ? 2.235 -7.202 5.065 1.00 98.88 198 ILE A O 1
ATOM 1472 N N . ASN A 1 199 ? 1.075 -5.786 6.365 1.00 98.88 199 ASN A N 1
ATOM 1473 C CA . ASN A 1 199 ? 1.048 -6.621 7.560 1.00 98.88 199 ASN A CA 1
ATOM 1474 C C . ASN A 1 199 ? -0.407 -6.875 7.956 1.00 98.88 199 ASN A C 1
ATOM 1476 O O . ASN A 1 199 ? -1.146 -5.928 8.237 1.00 98.88 199 ASN A O 1
ATOM 1480 N N . THR A 1 200 ? -0.823 -8.143 7.967 1.00 98.88 200 THR A N 1
ATOM 1481 C CA . THR A 1 200 ? -2.186 -8.535 8.348 1.00 98.88 200 THR A CA 1
ATOM 1482 C C . THR A 1 200 ? -2.295 -9.988 8.813 1.00 98.88 200 THR A C 1
ATOM 1484 O O . THR A 1 200 ? -1.305 -10.716 8.802 1.00 98.88 200 THR A O 1
ATOM 1487 N N . ARG A 1 201 ? -3.478 -10.452 9.241 1.00 98.81 201 ARG A N 1
ATOM 1488 C CA . ARG A 1 201 ? -3.723 -11.899 9.394 1.00 98.81 201 ARG A CA 1
ATOM 1489 C C . ARG A 1 201 ? -4.173 -12.494 8.072 1.00 98.81 201 ARG A C 1
ATOM 1491 O O . ARG A 1 201 ? -3.616 -13.499 7.636 1.00 98.81 201 ARG A O 1
ATOM 1498 N N . ARG A 1 202 ? -5.147 -11.857 7.417 1.00 98.94 202 ARG A N 1
ATOM 1499 C CA . ARG A 1 202 ? -5.740 -12.342 6.165 1.00 98.94 202 ARG A CA 1
ATOM 1500 C C . ARG A 1 202 ? -5.720 -11.264 5.092 1.00 98.94 202 ARG A C 1
ATOM 1502 O O . ARG A 1 202 ? -6.265 -10.183 5.292 1.00 98.94 202 ARG A O 1
ATOM 1509 N N . LEU A 1 203 ? -5.147 -11.586 3.938 1.00 98.94 203 LEU A N 1
ATOM 1510 C CA . LEU A 1 203 ? -5.211 -10.755 2.738 1.00 98.94 203 LEU A CA 1
ATOM 1511 C C . LEU A 1 203 ? -6.067 -11.447 1.674 1.00 98.94 203 LEU A C 1
ATOM 1513 O O . LEU A 1 203 ? -5.794 -12.591 1.311 1.00 98.94 203 LEU A O 1
ATOM 1517 N N . ILE A 1 204 ? -7.062 -10.735 1.151 1.00 98.88 204 ILE A N 1
ATOM 1518 C CA . ILE A 1 204 ? -7.859 -11.136 -0.010 1.00 98.88 204 ILE A CA 1
ATOM 1519 C C . ILE A 1 204 ? -7.682 -10.077 -1.097 1.00 98.88 204 ILE A C 1
ATOM 1521 O O . ILE A 1 204 ? -7.949 -8.895 -0.872 1.00 98.88 204 ILE A O 1
ATOM 1525 N N . VAL A 1 205 ? -7.246 -10.513 -2.275 1.00 98.75 205 VAL A N 1
ATOM 1526 C CA . VAL A 1 205 ? -7.187 -9.707 -3.496 1.00 98.75 205 VAL A CA 1
ATOM 1527 C C . VAL A 1 205 ? -8.041 -10.409 -4.541 1.00 98.75 205 VAL A C 1
ATOM 1529 O O . VAL A 1 205 ? -7.654 -11.452 -5.067 1.00 98.75 205 VAL A O 1
ATOM 1532 N N . GLU A 1 206 ? -9.216 -9.854 -4.814 1.00 98.00 206 GLU A N 1
ATOM 1533 C CA . GLU A 1 206 ? -10.199 -10.445 -5.719 1.00 98.00 206 GLU A CA 1
ATOM 1534 C C . GLU A 1 206 ? -10.548 -9.470 -6.837 1.00 98.00 206 GLU A C 1
ATOM 1536 O O . GLU A 1 206 ? -10.996 -8.343 -6.591 1.00 98.00 206 GLU A O 1
ATOM 1541 N N . ASN A 1 207 ? -10.321 -9.906 -8.077 1.00 96.56 207 ASN A N 1
ATOM 1542 C CA . ASN A 1 207 ? -10.495 -9.099 -9.283 1.00 96.56 207 ASN A CA 1
ATOM 1543 C C . ASN A 1 207 ? -9.845 -7.707 -9.155 1.00 96.56 207 ASN A C 1
ATOM 1545 O O . ASN A 1 207 ? -10.432 -6.680 -9.495 1.00 96.56 207 ASN A O 1
ATOM 1549 N N . SER A 1 208 ? -8.664 -7.679 -8.535 1.00 97.44 208 SER A N 1
ATOM 1550 C CA . SER A 1 208 ? -7.977 -6.490 -8.022 1.00 97.44 208 SER A CA 1
ATOM 1551 C C . SER A 1 208 ? -6.462 -6.689 -8.089 1.00 97.44 208 SER A C 1
ATOM 1553 O O . SER A 1 208 ? -5.993 -7.804 -8.341 1.00 97.44 208 SER A O 1
ATOM 1555 N N . ILE A 1 209 ? -5.686 -5.626 -7.855 1.00 96.75 209 ILE A N 1
ATOM 1556 C CA . ILE A 1 209 ? -4.217 -5.700 -7.899 1.00 96.75 209 ILE A CA 1
ATOM 1557 C C . ILE A 1 209 ? -3.537 -5.011 -6.720 1.00 96.75 209 ILE A C 1
ATOM 1559 O O . ILE A 1 209 ? -3.984 -3.977 -6.219 1.00 96.75 209 ILE A O 1
ATOM 1563 N N . VAL A 1 210 ? -2.389 -5.568 -6.343 1.00 97.88 210 VAL A N 1
ATOM 1564 C CA . VAL A 1 210 ? -1.377 -4.905 -5.523 1.00 97.88 210 VAL A CA 1
ATOM 1565 C C . VAL A 1 210 ? -0.097 -4.815 -6.336 1.00 97.88 210 VAL A C 1
ATOM 1567 O O . VAL A 1 210 ? 0.352 -5.831 -6.873 1.00 97.88 210 VAL A O 1
ATOM 1570 N N . ARG A 1 211 ? 0.490 -3.622 -6.456 1.00 93.50 211 ARG A N 1
ATOM 1571 C CA . ARG A 1 211 ? 1.677 -3.453 -7.300 1.00 93.50 211 ARG A CA 1
ATOM 1572 C C . ARG A 1 211 ? 2.725 -2.475 -6.800 1.00 93.50 211 ARG A C 1
ATOM 1574 O O . ARG A 1 211 ? 2.405 -1.486 -6.151 1.00 93.50 211 ARG A O 1
ATOM 1581 N N . SER A 1 212 ? 3.967 -2.732 -7.176 1.00 91.38 212 SER A N 1
ATOM 1582 C CA . SER A 1 212 ? 5.115 -1.861 -6.942 1.00 91.38 212 SER A CA 1
ATOM 1583 C C . SER A 1 212 ? 5.912 -1.738 -8.244 1.00 91.38 212 SER A C 1
ATOM 1585 O O . SER A 1 212 ? 6.974 -2.339 -8.414 1.00 91.38 212 SER A O 1
ATOM 1587 N N . ASP A 1 213 ? 5.339 -1.009 -9.202 1.00 85.00 213 ASP A N 1
ATOM 1588 C CA . ASP A 1 213 ? 5.720 -1.052 -10.616 1.00 85.00 213 ASP A CA 1
ATOM 1589 C C . ASP A 1 213 ? 6.384 0.244 -11.092 1.00 85.00 213 ASP A C 1
ATOM 1591 O O . ASP A 1 213 ? 6.082 1.349 -10.632 1.00 85.00 213 ASP A O 1
ATOM 1595 N N . VAL A 1 214 ? 7.215 0.118 -12.130 1.00 81.50 214 VAL A N 1
ATOM 1596 C CA . VAL A 1 214 ? 7.763 1.258 -12.878 1.00 81.50 214 VAL A CA 1
ATOM 1597 C C . VAL A 1 214 ? 7.466 1.097 -14.371 1.00 81.50 214 VAL A C 1
ATOM 1599 O O . VAL A 1 214 ? 7.573 0.006 -14.925 1.00 81.50 214 VAL A O 1
ATOM 1602 N N . PHE A 1 215 ? 7.073 2.182 -15.047 1.00 71.50 215 PHE A N 1
ATOM 1603 C CA . PHE A 1 215 ? 6.737 2.175 -16.481 1.00 71.50 215 PHE A CA 1
ATOM 1604 C C . PHE A 1 215 ? 7.837 2.719 -17.414 1.00 71.50 215 PHE A C 1
ATOM 1606 O O . PHE A 1 215 ? 7.659 2.722 -18.632 1.00 71.50 215 PHE A O 1
ATOM 1613 N N . ARG A 1 216 ? 8.964 3.191 -16.869 1.00 73.25 216 ARG A N 1
ATOM 1614 C CA . ARG A 1 216 ? 10.102 3.795 -17.592 1.00 73.25 216 ARG A CA 1
ATOM 1615 C C . ARG A 1 216 ? 11.432 3.345 -16.992 1.00 73.25 216 ARG A C 1
ATOM 1617 O O . ARG A 1 216 ? 11.444 2.444 -16.163 1.00 73.25 216 ARG A O 1
ATOM 1624 N N . ASP A 1 217 ? 12.541 3.942 -17.428 1.00 75.62 217 ASP A N 1
ATOM 1625 C CA . ASP A 1 217 ? 13.847 3.703 -16.810 1.00 75.62 217 ASP A CA 1
ATOM 1626 C C . ASP A 1 217 ? 13.766 3.902 -15.301 1.00 75.62 217 ASP A C 1
ATOM 1628 O O . ASP A 1 217 ? 13.347 4.956 -14.820 1.00 75.62 217 ASP A O 1
ATOM 1632 N N . GLY A 1 218 ? 14.160 2.890 -14.540 1.00 78.44 218 GLY A N 1
ATOM 1633 C CA . GLY A 1 218 ? 14.003 2.963 -13.102 1.00 78.44 218 GLY A CA 1
ATOM 1634 C C . GLY A 1 218 ? 14.146 1.644 -12.377 1.00 78.44 218 GLY A C 1
ATOM 1635 O O . GLY A 1 218 ? 14.426 0.600 -12.965 1.00 78.44 218 GLY A O 1
ATOM 1636 N N . THR A 1 219 ? 13.958 1.714 -11.070 1.00 85.50 219 THR A N 1
ATOM 1637 C CA . THR A 1 219 ? 13.976 0.546 -10.193 1.00 85.50 219 THR A CA 1
ATOM 1638 C C . THR A 1 219 ? 12.577 0.365 -9.625 1.00 85.50 219 THR A C 1
ATOM 1640 O O . THR A 1 219 ? 12.066 1.264 -8.952 1.00 85.50 219 THR A O 1
ATOM 1643 N N . ALA A 1 220 ? 11.949 -0.768 -9.941 1.00 88.50 220 ALA A N 1
ATOM 1644 C CA . ALA A 1 220 ? 10.702 -1.173 -9.302 1.00 88.50 220 ALA A CA 1
ATOM 1645 C C . ALA A 1 220 ? 10.950 -1.483 -7.819 1.00 88.50 220 ALA A C 1
ATOM 1647 O O . ALA A 1 220 ? 12.030 -1.939 -7.446 1.00 88.50 220 ALA A O 1
ATOM 1648 N N . GLY A 1 221 ? 9.971 -1.161 -6.974 1.00 91.12 221 GLY A N 1
ATOM 1649 C CA . GLY A 1 221 ? 10.098 -1.309 -5.526 1.00 91.12 221 GLY A CA 1
ATOM 1650 C C . GLY A 1 221 ? 9.859 -2.745 -5.066 1.00 91.12 221 GLY A C 1
ATOM 1651 O O . GLY A 1 221 ? 9.606 -3.647 -5.869 1.00 91.12 221 GLY A O 1
ATOM 1652 N N . THR A 1 222 ? 9.895 -2.940 -3.756 1.00 94.62 222 THR A N 1
ATOM 1653 C CA . THR A 1 222 ? 9.598 -4.221 -3.117 1.00 94.62 222 THR A CA 1
ATOM 1654 C C . THR A 1 222 ? 8.148 -4.264 -2.656 1.00 94.62 222 THR A C 1
ATOM 1656 O O . THR A 1 222 ? 7.668 -3.360 -1.973 1.00 94.62 222 THR A O 1
ATOM 1659 N N . LEU A 1 223 ? 7.459 -5.356 -2.966 1.00 97.00 223 LEU A N 1
ATOM 1660 C CA . LEU A 1 223 ? 6.192 -5.717 -2.353 1.00 97.00 223 LEU A CA 1
ATOM 1661 C C . LEU A 1 223 ? 6.459 -6.723 -1.230 1.00 97.00 223 LEU A C 1
ATOM 1663 O O . LEU A 1 223 ? 6.790 -7.873 -1.505 1.00 97.00 223 LEU A O 1
ATOM 1667 N N . ARG A 1 224 ? 6.303 -6.303 0.028 1.00 98.38 224 ARG A N 1
ATOM 1668 C CA . ARG A 1 224 ? 6.436 -7.181 1.200 1.00 98.38 224 ARG A CA 1
ATOM 1669 C C . ARG A 1 224 ? 5.074 -7.462 1.798 1.00 98.38 224 ARG A C 1
ATOM 1671 O O . ARG A 1 224 ? 4.362 -6.532 2.175 1.00 98.38 224 ARG A O 1
ATOM 1678 N N . ILE A 1 225 ? 4.719 -8.735 1.918 1.00 98.69 225 ILE A N 1
ATOM 1679 C CA . ILE A 1 225 ? 3.440 -9.164 2.478 1.00 98.69 225 ILE A CA 1
ATOM 1680 C C . ILE A 1 225 ? 3.679 -10.180 3.585 1.00 98.69 225 ILE A C 1
ATOM 1682 O O . ILE A 1 225 ? 4.096 -11.308 3.336 1.00 98.69 225 ILE A O 1
ATOM 1686 N N . ASN A 1 226 ? 3.332 -9.790 4.806 1.00 98.81 226 ASN A N 1
ATOM 1687 C CA . ASN A 1 226 ? 3.284 -10.657 5.971 1.00 98.81 226 ASN A CA 1
ATOM 1688 C C . ASN A 1 226 ? 1.817 -10.893 6.343 1.00 98.81 226 ASN A C 1
ATOM 1690 O O . ASN A 1 226 ? 1.149 -9.997 6.867 1.00 98.81 226 ASN A O 1
ATOM 1694 N N . ALA A 1 227 ? 1.314 -12.095 6.067 1.00 98.75 227 ALA A N 1
ATOM 1695 C CA . ALA A 1 227 ? -0.042 -12.509 6.406 1.00 98.75 227 ALA A CA 1
ATOM 1696 C C . ALA A 1 227 ? -0.009 -13.704 7.365 1.00 98.75 227 ALA A C 1
ATOM 1698 O O . ALA A 1 227 ? 0.340 -14.815 6.965 1.00 98.75 227 ALA A O 1
ATOM 1699 N N . LEU A 1 228 ? -0.397 -13.482 8.623 1.00 98.75 228 LEU A N 1
ATOM 1700 C CA . LEU A 1 228 ? -0.258 -14.476 9.697 1.00 98.75 228 LEU A CA 1
ATOM 1701 C C . LEU A 1 228 ? -1.112 -15.741 9.505 1.00 98.75 228 LEU A C 1
ATOM 1703 O O . LEU A 1 228 ? -0.799 -16.769 10.094 1.00 98.75 228 LEU A O 1
ATOM 1707 N N . GLU A 1 229 ? -2.178 -15.682 8.704 1.00 98.81 229 GLU A N 1
ATOM 1708 C CA . GLU A 1 229 ? -3.082 -16.813 8.457 1.00 98.81 229 GLU A CA 1
ATOM 1709 C C . GLU A 1 229 ? -3.177 -17.187 6.979 1.00 98.81 229 GLU A C 1
ATOM 1711 O O . GLU A 1 229 ? -3.059 -18.364 6.641 1.00 98.81 229 GLU A O 1
ATOM 1716 N N . SER A 1 230 ? -3.439 -16.227 6.086 1.00 98.88 230 SER A N 1
ATOM 1717 C CA . SER A 1 230 ? -3.604 -16.562 4.669 1.00 98.88 230 SER A CA 1
ATOM 1718 C C . SER A 1 230 ? -3.487 -15.383 3.716 1.00 98.88 230 SER A C 1
ATOM 1720 O O . SER A 1 230 ? -3.909 -14.270 4.038 1.00 98.88 230 SER A O 1
ATOM 1722 N N . ILE A 1 231 ? -3.075 -15.687 2.489 1.00 98.88 231 ILE A N 1
ATOM 1723 C CA . ILE A 1 231 ? -3.216 -14.830 1.313 1.00 98.88 231 ILE A CA 1
ATOM 1724 C C . ILE A 1 231 ? -4.085 -15.554 0.286 1.00 98.88 231 ILE A C 1
ATOM 1726 O O . ILE A 1 231 ? -3.838 -16.717 -0.037 1.00 98.88 231 ILE A O 1
ATOM 1730 N N . GLN A 1 232 ? -5.094 -14.863 -0.236 1.00 98.81 232 GLN A N 1
ATOM 1731 C CA . GLN A 1 232 ? -5.964 -15.350 -1.303 1.00 98.81 232 GLN A CA 1
ATOM 1732 C C . GLN A 1 232 ? -5.942 -14.367 -2.468 1.00 98.81 232 GLN A C 1
ATOM 1734 O O . GLN A 1 232 ? -6.296 -13.202 -2.306 1.00 98.81 232 GLN A O 1
ATOM 1739 N N . LEU A 1 233 ? -5.527 -14.850 -3.633 1.00 98.69 233 LEU A N 1
ATOM 1740 C CA . LEU A 1 233 ? -5.456 -14.097 -4.877 1.00 98.69 233 LEU A CA 1
ATOM 1741 C C . LEU A 1 233 ? -6.380 -14.777 -5.889 1.00 98.69 233 LEU A C 1
ATOM 1743 O O . LEU A 1 233 ? -6.208 -15.961 -6.200 1.00 98.69 233 LEU A O 1
ATOM 1747 N N . VAL A 1 234 ? -7.387 -14.045 -6.355 1.00 98.12 234 VAL A N 1
ATOM 1748 C CA . VAL A 1 234 ? -8.492 -14.596 -7.145 1.00 98.12 234 VAL A CA 1
ATOM 1749 C C . VAL A 1 234 ? -8.814 -13.671 -8.309 1.00 98.12 234 VAL A C 1
ATOM 1751 O O . VAL A 1 234 ? -8.985 -12.465 -8.119 1.00 98.12 234 VAL A O 1
ATOM 1754 N N . GLY A 1 235 ? -8.964 -14.245 -9.497 1.00 94.56 235 GLY A N 1
ATOM 1755 C CA . GLY A 1 235 ? -9.595 -13.548 -10.608 1.00 94.56 235 GLY A CA 1
ATOM 1756 C C . GLY A 1 235 ? -8.675 -12.640 -11.420 1.00 94.56 235 GLY A C 1
ATOM 1757 O O . GLY A 1 235 ? -7.441 -12.684 -11.354 1.00 94.56 235 GLY A O 1
ATOM 1758 N N . GLU A 1 236 ? -9.322 -11.771 -12.186 1.00 93.00 236 GLU A N 1
ATOM 1759 C CA . GLU A 1 236 ? -8.713 -10.900 -13.183 1.00 93.00 236 GLU A CA 1
ATOM 1760 C C . GLU A 1 236 ? -8.967 -9.427 -12.853 1.00 93.00 236 GLU A C 1
ATOM 1762 O O . GLU A 1 236 ? -10.002 -9.049 -12.312 1.00 93.00 236 GLU A O 1
ATOM 1767 N N . PHE A 1 237 ? -8.007 -8.568 -13.171 1.00 89.75 237 PHE A N 1
ATOM 1768 C CA . PHE A 1 237 ? -8.120 -7.131 -12.994 1.00 89.75 237 PHE A CA 1
ATOM 176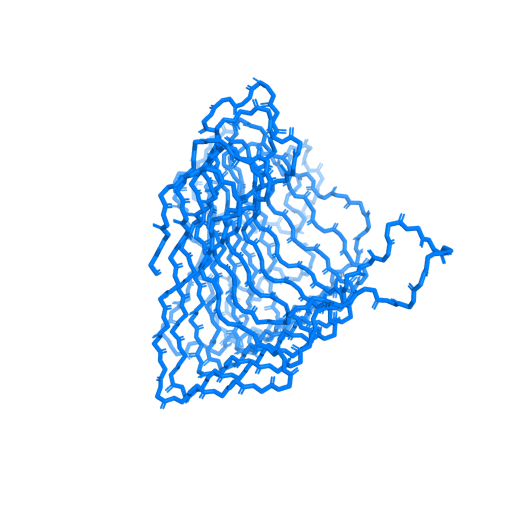9 C C . PHE A 1 237 ? -8.820 -6.485 -14.197 1.00 89.75 237 PHE A C 1
ATOM 1771 O O . PHE A 1 237 ? -8.302 -6.583 -15.317 1.00 89.75 237 PHE A O 1
ATOM 1778 N N . PRO A 1 238 ? -9.940 -5.770 -13.997 1.00 84.75 238 PRO A N 1
ATOM 1779 C CA . PRO A 1 238 ? -10.562 -4.982 -15.052 1.00 84.75 238 PRO A CA 1
ATOM 1780 C C . PRO A 1 238 ? -9.617 -3.867 -15.523 1.00 84.75 238 PRO A C 1
ATOM 1782 O O . PRO A 1 238 ? -9.254 -2.975 -14.759 1.00 84.75 238 PRO A O 1
ATOM 1785 N N . ILE A 1 239 ? -9.220 -3.885 -16.794 1.00 74.94 239 ILE A N 1
ATOM 1786 C CA . ILE A 1 239 ? -8.468 -2.798 -17.424 1.00 74.94 239 ILE A CA 1
ATOM 1787 C C . ILE A 1 239 ? -9.487 -1.913 -18.136 1.00 74.94 239 ILE A C 1
ATOM 1789 O O . ILE A 1 239 ? -10.093 -2.326 -19.128 1.00 74.94 239 ILE A O 1
ATOM 1793 N N . SER A 1 240 ? -9.670 -0.683 -17.642 1.00 64.75 240 SER A N 1
ATOM 1794 C CA . SER A 1 240 ? -10.539 0.292 -18.309 1.00 64.75 240 SER A CA 1
ATOM 1795 C C . SER A 1 240 ? -10.160 0.403 -19.789 1.00 64.75 240 SER A C 1
ATOM 1797 O O . SER A 1 240 ? -8.986 0.653 -20.100 1.00 64.75 240 SER A O 1
ATOM 1799 N N . PRO A 1 241 ? -11.118 0.214 -20.712 1.00 54.34 241 PRO A N 1
ATOM 1800 C CA . PRO A 1 241 ? -10.834 0.352 -22.122 1.00 54.34 241 PRO A CA 1
ATOM 1801 C C . PRO A 1 241 ? -10.378 1.785 -22.402 1.00 54.34 241 PRO A C 1
ATOM 1803 O O . PRO A 1 241 ? -10.992 2.754 -21.962 1.00 54.34 241 PRO A O 1
ATOM 1806 N N . VAL A 1 242 ? -9.289 1.922 -23.163 1.00 53.31 242 VAL A N 1
ATOM 1807 C CA . VAL A 1 242 ? -8.753 3.229 -23.590 1.00 53.31 242 VAL A CA 1
ATOM 1808 C C . VAL A 1 242 ? -9.777 3.990 -24.454 1.00 53.31 242 VAL A C 1
ATOM 1810 O O . VAL A 1 242 ? -9.679 5.204 -24.607 1.00 53.31 242 VAL A O 1
ATOM 1813 N N . ASN A 1 243 ? -10.779 3.289 -24.997 1.00 54.72 243 ASN A N 1
ATOM 1814 C CA . ASN A 1 243 ? -11.877 3.841 -25.778 1.00 54.72 243 ASN A CA 1
ATOM 1815 C C . ASN A 1 243 ? -13.205 3.163 -25.370 1.00 54.72 243 ASN A C 1
ATOM 1817 O O . ASN A 1 243 ? -13.287 1.941 -25.473 1.00 54.72 243 ASN A O 1
ATOM 1821 N N . PRO A 1 244 ? -14.259 3.901 -24.974 1.00 57.28 244 PRO A N 1
ATOM 1822 C CA . PRO A 1 244 ? -15.568 3.321 -24.640 1.00 57.28 244 PRO A CA 1
ATOM 1823 C C . PRO A 1 244 ? -16.224 2.527 -25.788 1.00 57.28 244 PRO A C 1
ATOM 1825 O O . PRO A 1 244 ? -17.153 1.770 -25.536 1.00 57.28 244 PRO A O 1
ATOM 1828 N N . ASN A 1 245 ? -15.720 2.660 -27.022 1.00 61.66 245 ASN A N 1
ATOM 1829 C CA . ASN A 1 245 ? -16.173 1.927 -28.207 1.00 61.66 245 ASN A CA 1
ATOM 1830 C C . ASN A 1 245 ? -15.284 0.718 -28.582 1.00 61.66 245 ASN A C 1
ATOM 1832 O O . ASN A 1 245 ? -15.447 0.172 -29.671 1.00 61.66 245 ASN A O 1
ATOM 1836 N N . SER A 1 246 ? -14.304 0.322 -27.757 1.00 55.59 246 SER A N 1
ATOM 1837 C CA . SER A 1 246 ? -13.526 -0.908 -27.996 1.00 55.59 246 SER A CA 1
ATOM 1838 C C . SER A 1 246 ? -14.179 -2.158 -27.382 1.00 55.59 246 SER A C 1
ATOM 1840 O O . SER A 1 246 ? -14.956 -2.023 -26.442 1.00 55.59 246 SER A O 1
ATOM 1842 N N . ASP A 1 247 ? -13.815 -3.329 -27.933 1.00 52.31 247 ASP A N 1
ATOM 1843 C CA . ASP A 1 247 ? -14.063 -4.735 -27.513 1.00 52.31 247 ASP A CA 1
ATOM 1844 C C . ASP A 1 247 ? -14.208 -4.937 -25.978 1.00 52.31 247 ASP A C 1
ATOM 1846 O O . ASP A 1 247 ? -13.679 -4.108 -25.227 1.00 52.31 247 ASP A O 1
ATOM 1850 N N . PRO A 1 248 ? -14.890 -6.002 -25.480 1.00 54.06 248 PRO A N 1
ATOM 1851 C CA . PRO A 1 248 ? -15.314 -6.113 -24.084 1.00 54.06 248 PRO A CA 1
ATOM 1852 C C . PRO A 1 248 ? -14.139 -5.913 -23.131 1.00 54.06 248 PRO A C 1
ATOM 1854 O O . PRO A 1 248 ? -12.996 -6.197 -23.491 1.00 54.06 248 PRO A O 1
ATOM 1857 N N . ALA A 1 249 ? -14.449 -5.391 -21.935 1.00 60.19 249 ALA A N 1
ATOM 1858 C CA . ALA A 1 249 ? -13.495 -4.974 -20.908 1.00 60.19 249 ALA A CA 1
ATOM 1859 C C . ALA A 1 249 ? -12.196 -5.781 -20.988 1.00 60.19 249 ALA A C 1
ATOM 1861 O O . ALA A 1 249 ? -12.182 -6.975 -20.688 1.00 60.19 249 ALA A O 1
ATOM 1862 N N . LYS A 1 250 ? -11.111 -5.139 -21.448 1.00 73.75 250 LYS A N 1
ATOM 1863 C CA . LYS A 1 250 ? -9.805 -5.791 -21.444 1.00 73.75 250 LYS A CA 1
ATOM 1864 C C . LYS A 1 250 ? -9.536 -6.185 -20.003 1.00 73.75 250 LYS A C 1
ATOM 1866 O O . LYS A 1 250 ? -9.599 -5.352 -19.110 1.00 73.75 250 LYS A O 1
ATOM 1871 N N . VAL A 1 251 ? -9.271 -7.453 -19.773 1.00 78.12 251 VAL A N 1
ATOM 1872 C CA . VAL A 1 251 ? -8.956 -7.972 -18.448 1.00 78.12 251 VAL A CA 1
ATOM 1873 C C . VAL A 1 251 ? -7.490 -8.363 -18.434 1.00 78.12 251 VAL A C 1
ATOM 1875 O O . VAL A 1 251 ? -6.954 -8.918 -19.395 1.00 78.12 251 VAL A O 1
ATOM 1878 N N . GLY A 1 252 ? -6.807 -7.954 -17.373 1.00 84.94 252 GLY A N 1
ATOM 1879 C CA . GLY A 1 252 ? -5.461 -8.398 -17.053 1.00 84.94 252 GLY A CA 1
ATOM 1880 C C . GLY A 1 252 ? -5.508 -9.407 -15.914 1.00 84.94 252 GLY A C 1
ATOM 1881 O O . GLY A 1 252 ? -6.530 -9.538 -15.252 1.00 84.94 252 GLY A O 1
ATOM 1882 N N . PRO A 1 253 ? -4.405 -10.100 -15.619 1.00 89.00 253 PRO A N 1
ATOM 1883 C CA . PRO A 1 253 ? -4.341 -10.906 -14.408 1.00 89.00 253 PRO A CA 1
ATOM 1884 C C . PRO A 1 253 ? -4.536 -10.027 -13.162 1.00 89.00 253 PRO A C 1
ATOM 1886 O O . PRO A 1 253 ? -3.949 -8.947 -13.067 1.00 89.00 253 PRO A O 1
ATOM 1889 N N . GLY A 1 254 ? -5.339 -10.494 -12.204 1.00 94.50 254 GLY A N 1
ATOM 1890 C CA . GLY A 1 254 ? -5.355 -9.950 -10.848 1.00 94.50 254 GLY A CA 1
ATOM 1891 C C . GLY A 1 254 ? -4.134 -10.423 -10.054 1.00 94.50 254 GLY A C 1
ATOM 1892 O O . GLY A 1 254 ? -3.369 -11.270 -10.520 1.00 94.50 254 GLY A O 1
ATOM 1893 N N . GLY A 1 255 ? -3.950 -9.905 -8.840 1.00 96.81 255 GLY A N 1
ATOM 1894 C CA . GLY A 1 255 ? -2.930 -10.397 -7.906 1.00 96.81 255 GLY A CA 1
ATOM 1895 C C . GLY A 1 255 ? -1.788 -9.418 -7.628 1.00 96.81 255 GLY A C 1
ATOM 1896 O O . GLY A 1 255 ? -2.036 -8.238 -7.384 1.00 96.81 255 GLY A O 1
ATOM 1897 N N . LEU A 1 256 ? -0.554 -9.924 -7.572 1.00 97.31 256 LEU A N 1
ATOM 1898 C CA . LEU A 1 256 ? 0.617 -9.226 -7.030 1.00 97.31 256 LEU A CA 1
ATOM 1899 C C . LEU A 1 256 ? 1.677 -8.981 -8.107 1.00 97.31 256 LEU A C 1
ATOM 1901 O O . LEU A 1 256 ? 2.104 -9.920 -8.782 1.00 97.31 256 LEU A O 1
ATOM 1905 N N . PHE A 1 257 ? 2.141 -7.738 -8.234 1.00 93.44 257 PHE A N 1
ATOM 1906 C CA . PHE A 1 257 ? 3.073 -7.340 -9.291 1.00 93.44 257 PHE A CA 1
ATOM 1907 C C . PHE A 1 257 ? 4.206 -6.459 -8.751 1.00 93.44 257 PHE A C 1
ATOM 1909 O O . PHE A 1 257 ? 3.973 -5.519 -7.998 1.00 93.44 257 PHE A O 1
ATOM 1916 N N . ALA A 1 258 ? 5.442 -6.753 -9.144 1.00 91.56 258 ALA A N 1
ATOM 1917 C CA . ALA A 1 258 ? 6.587 -5.869 -8.925 1.00 91.56 258 ALA A CA 1
ATOM 1918 C C . ALA A 1 258 ? 7.451 -5.886 -10.188 1.00 91.56 258 ALA A C 1
ATOM 1920 O O . ALA A 1 258 ? 8.416 -6.644 -10.323 1.00 91.56 258 ALA A O 1
ATOM 1921 N N . GLN A 1 259 ? 7.027 -5.113 -11.184 1.00 86.75 259 GLN A N 1
ATOM 1922 C CA . GLN A 1 259 ? 7.527 -5.238 -12.552 1.00 86.75 259 GLN A CA 1
ATOM 1923 C C . GLN A 1 259 ? 7.953 -3.909 -13.174 1.00 86.75 259 GLN A C 1
ATOM 1925 O O . GLN A 1 259 ? 7.487 -2.822 -12.829 1.00 86.75 259 GLN A O 1
ATOM 1930 N N . VAL A 1 260 ? 8.829 -4.031 -14.166 1.00 83.75 260 VAL A N 1
ATOM 1931 C CA . VAL A 1 260 ? 9.189 -2.963 -15.094 1.00 83.75 260 VAL A CA 1
ATOM 1932 C C . VAL A 1 260 ? 8.393 -3.170 -16.378 1.00 83.75 260 VAL A C 1
ATOM 1934 O O . VAL A 1 260 ? 8.551 -4.180 -17.071 1.00 83.75 260 VAL A O 1
ATOM 1937 N N . ASN A 1 261 ? 7.531 -2.213 -16.704 1.00 79.31 261 ASN A N 1
ATOM 1938 C CA . ASN A 1 261 ? 6.681 -2.266 -17.889 1.00 79.31 261 ASN A CA 1
ATOM 1939 C C . ASN A 1 261 ? 7.433 -1.844 -19.170 1.00 79.31 261 ASN A C 1
ATOM 1941 O O . ASN A 1 261 ? 8.571 -1.372 -19.136 1.00 79.31 261 ASN A O 1
ATOM 1945 N N . LYS A 1 262 ? 6.797 -2.056 -20.331 1.00 73.06 262 LYS A N 1
ATOM 1946 C CA . LYS A 1 262 ? 7.385 -1.782 -21.655 1.00 73.06 262 LYS A CA 1
ATOM 1947 C C . LYS A 1 262 ? 7.803 -0.317 -21.809 1.00 73.06 262 LYS A C 1
ATOM 1949 O O . LYS A 1 262 ? 7.069 0.588 -21.423 1.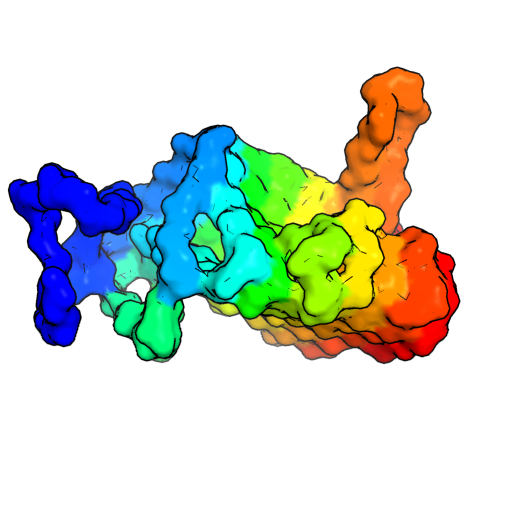00 73.06 262 LYS A O 1
ATOM 1954 N N . GLY A 1 263 ? 8.926 -0.097 -22.492 1.00 68.75 263 GLY A N 1
ATOM 1955 C CA . GLY A 1 263 ? 9.446 1.243 -22.786 1.00 68.75 263 GLY A CA 1
ATOM 1956 C C . GLY A 1 263 ? 10.501 1.743 -21.803 1.00 68.75 263 GLY A C 1
ATOM 1957 O O . GLY A 1 263 ? 10.817 2.933 -21.825 1.00 68.75 263 GLY A O 1
ATOM 1958 N N . ALA A 1 264 ? 11.021 0.846 -20.966 1.00 72.44 264 ALA A N 1
ATOM 1959 C CA . ALA A 1 264 ? 12.219 1.045 -20.175 1.00 72.44 264 ALA A CA 1
ATOM 1960 C C . ALA A 1 264 ? 13.425 0.372 -20.856 1.00 72.44 264 ALA A C 1
ATOM 1962 O O . ALA A 1 264 ? 13.299 -0.733 -21.383 1.00 72.44 264 ALA A O 1
ATOM 1963 N N . THR A 1 265 ? 14.571 1.042 -20.856 1.00 72.06 265 THR A N 1
ATOM 1964 C CA . THR A 1 265 ? 15.833 0.628 -21.494 1.00 72.06 265 THR A CA 1
ATOM 1965 C C . THR A 1 265 ? 16.962 0.369 -20.489 1.00 72.06 265 THR A C 1
ATOM 1967 O O . THR A 1 265 ? 17.907 -0.357 -20.775 1.00 72.06 265 THR A O 1
ATOM 1970 N N . ASN A 1 266 ? 16.875 0.932 -19.280 1.00 74.38 266 ASN A N 1
ATOM 1971 C CA . ASN A 1 266 ? 17.856 0.725 -18.215 1.00 74.38 266 ASN A CA 1
ATOM 1972 C C . ASN A 1 266 ? 17.167 0.602 -16.853 1.00 74.38 266 ASN A C 1
ATOM 1974 O O . ASN A 1 266 ? 17.097 1.566 -16.082 1.00 74.38 266 ASN A O 1
ATOM 1978 N N . SER A 1 267 ? 16.636 -0.590 -16.571 1.00 79.88 267 SER A N 1
ATOM 1979 C CA . SER A 1 267 ? 15.816 -0.813 -15.377 1.00 79.88 267 SER A CA 1
ATOM 1980 C C . SER A 1 267 ? 16.204 -2.016 -14.536 1.00 79.88 267 SER A C 1
ATOM 1982 O O . SER A 1 267 ? 16.941 -2.907 -14.961 1.00 79.88 267 SER A O 1
ATOM 1984 N N . GLN A 1 268 ? 15.682 -2.025 -13.316 1.00 83.50 268 GLN A N 1
ATOM 1985 C CA . GLN A 1 268 ? 15.799 -3.122 -12.365 1.00 83.50 268 GLN A CA 1
ATOM 1986 C C . GLN A 1 268 ? 14.393 -3.556 -11.947 1.00 83.50 268 GLN A C 1
ATOM 1988 O O . GLN A 1 268 ? 13.593 -2.727 -11.507 1.00 83.50 268 GLN A O 1
ATOM 1993 N N . GLY A 1 269 ? 14.093 -4.843 -12.139 1.00 82.00 269 GLY A N 1
ATOM 1994 C CA . GLY A 1 269 ? 12.854 -5.466 -11.676 1.00 82.00 269 GLY A CA 1
ATOM 1995 C C . GLY A 1 269 ? 12.707 -5.380 -10.159 1.00 82.00 269 GLY A C 1
ATOM 1996 O O . GLY A 1 269 ? 13.705 -5.279 -9.447 1.00 82.00 269 GLY A O 1
ATOM 1997 N N . GLY A 1 270 ? 11.462 -5.399 -9.689 1.00 89.75 270 GLY A N 1
ATOM 1998 C CA . GLY A 1 270 ? 11.145 -5.315 -8.268 1.00 89.75 270 GLY A CA 1
ATOM 1999 C C . GLY A 1 270 ? 11.200 -6.681 -7.596 1.00 89.75 270 GLY A C 1
ATOM 2000 O O . GLY A 1 270 ? 11.398 -7.703 -8.258 1.00 89.75 270 GLY A O 1
ATOM 2001 N N . THR A 1 271 ? 10.989 -6.684 -6.285 1.00 94.38 271 THR A N 1
ATOM 2002 C CA . THR A 1 271 ? 10.964 -7.909 -5.479 1.00 94.38 271 THR A CA 1
ATOM 2003 C C . THR A 1 271 ? 9.584 -8.158 -4.891 1.00 94.38 271 THR A C 1
ATOM 2005 O O . THR A 1 271 ? 8.889 -7.205 -4.533 1.00 94.38 271 THR A O 1
ATOM 2008 N N . ILE A 1 272 ? 9.178 -9.426 -4.796 1.00 96.75 272 ILE A N 1
ATOM 2009 C CA . ILE A 1 272 ? 7.964 -9.830 -4.072 1.00 96.75 272 ILE A CA 1
ATOM 2010 C C . ILE A 1 272 ? 8.345 -10.787 -2.938 1.00 96.75 272 ILE A C 1
ATOM 2012 O O . ILE A 1 272 ? 8.618 -11.961 -3.174 1.00 96.75 272 ILE A O 1
ATOM 2016 N N . ASP A 1 273 ? 8.276 -10.298 -1.700 1.00 97.75 273 ASP A N 1
ATOM 2017 C CA . ASP A 1 273 ? 8.501 -11.087 -0.488 1.00 97.75 273 ASP A CA 1
ATOM 2018 C C . ASP A 1 273 ? 7.155 -11.456 0.149 1.00 97.75 273 ASP A C 1
ATOM 2020 O O . ASP A 1 273 ? 6.409 -10.586 0.608 1.00 97.75 273 ASP A O 1
ATOM 2024 N N . ILE A 1 274 ? 6.834 -12.752 0.199 1.00 98.12 274 ILE A N 1
ATOM 2025 C CA . ILE A 1 274 ? 5.578 -13.259 0.768 1.00 98.12 274 ILE A CA 1
ATOM 2026 C C . ILE A 1 274 ? 5.868 -14.197 1.936 1.00 98.12 274 ILE A C 1
ATOM 2028 O O . ILE A 1 274 ? 6.499 -15.238 1.772 1.00 98.12 274 ILE A O 1
ATOM 2032 N N . ASN A 1 275 ? 5.319 -13.864 3.100 1.00 98.62 275 ASN A N 1
ATOM 2033 C CA . ASN A 1 275 ? 5.343 -14.694 4.293 1.00 98.62 275 ASN A CA 1
ATOM 2034 C C . ASN A 1 275 ? 3.908 -14.998 4.742 1.00 98.62 275 ASN A C 1
ATOM 2036 O O . ASN A 1 275 ? 3.186 -14.114 5.212 1.00 98.62 275 ASN A O 1
ATOM 2040 N N . THR A 1 276 ? 3.482 -16.250 4.577 1.00 98.62 276 THR A N 1
ATOM 2041 C CA . THR A 1 276 ? 2.171 -16.729 5.024 1.00 98.62 276 THR A CA 1
ATOM 2042 C C . THR A 1 276 ? 2.164 -18.250 5.172 1.00 98.62 276 THR A C 1
ATOM 2044 O O . THR A 1 276 ? 2.822 -18.929 4.381 1.00 98.62 276 THR A O 1
ATOM 2047 N N . PRO A 1 277 ? 1.407 -18.826 6.124 1.00 98.62 277 PRO A N 1
ATOM 2048 C CA . PRO A 1 277 ? 1.262 -20.278 6.201 1.00 98.62 277 PRO A CA 1
ATOM 2049 C C . PRO A 1 277 ? 0.340 -20.842 5.108 1.00 98.62 277 PRO A C 1
ATOM 2051 O O . PRO A 1 277 ? 0.365 -22.046 4.857 1.00 98.62 277 PRO A O 1
ATOM 2054 N N . LYS A 1 278 ? -0.479 -20.006 4.450 1.00 98.75 278 LYS A N 1
ATOM 2055 C CA . LYS A 1 278 ? -1.407 -20.450 3.403 1.00 98.75 278 LYS A CA 1
ATOM 2056 C C . LYS A 1 278 ? -1.526 -19.434 2.271 1.00 98.75 278 LYS A C 1
ATOM 2058 O O . LYS A 1 278 ? -2.082 -18.356 2.455 1.00 98.75 278 LYS A O 1
ATOM 2063 N N . LEU A 1 279 ? -1.095 -19.825 1.076 1.00 98.56 279 LEU A N 1
ATOM 2064 C CA . LEU A 1 279 ? -1.273 -19.057 -0.156 1.00 98.56 279 LEU A CA 1
ATOM 2065 C C . LEU A 1 279 ? -2.249 -19.783 -1.090 1.00 98.56 279 LEU A C 1
ATOM 2067 O O . LEU A 1 279 ? -2.036 -20.945 -1.429 1.00 98.56 279 LEU A O 1
ATOM 2071 N N . ILE A 1 280 ? -3.315 -19.099 -1.504 1.00 98.50 280 ILE A N 1
ATOM 2072 C CA . ILE A 1 280 ? -4.290 -19.586 -2.488 1.00 98.50 280 ILE A CA 1
ATOM 2073 C C . ILE A 1 280 ? -4.220 -18.684 -3.720 1.00 98.50 280 ILE A C 1
ATOM 2075 O O . ILE A 1 280 ? -4.420 -17.475 -3.608 1.00 98.50 280 ILE A O 1
ATOM 2079 N N . LEU A 1 281 ? -3.975 -19.282 -4.886 1.00 97.81 281 LEU A N 1
ATOM 2080 C CA . LEU A 1 281 ? -3.940 -18.614 -6.186 1.00 97.81 281 LEU A CA 1
ATOM 2081 C C . LEU A 1 281 ? -4.892 -19.341 -7.140 1.00 97.81 281 LEU A C 1
ATOM 2083 O O . LEU A 1 281 ? -4.712 -20.535 -7.379 1.00 97.81 281 LEU A O 1
ATOM 2087 N N . ARG A 1 282 ? -5.915 -18.653 -7.657 1.00 96.75 282 ARG A N 1
ATOM 2088 C CA . ARG A 1 282 ? -6.920 -19.256 -8.550 1.00 96.75 282 ARG A CA 1
ATOM 2089 C C . ARG A 1 282 ? -7.497 -18.256 -9.550 1.00 96.75 282 ARG A C 1
ATOM 2091 O O . ARG A 1 282 ? -7.301 -17.049 -9.428 1.00 96.75 282 ARG A O 1
ATOM 2098 N N . ASP A 1 283 ? -8.223 -18.788 -10.526 1.00 94.38 283 ASP A N 1
ATOM 2099 C CA . ASP A 1 283 ? -9.078 -18.028 -11.443 1.00 94.38 283 ASP A CA 1
ATOM 2100 C C . ASP A 1 283 ? -8.333 -16.935 -12.237 1.00 94.38 283 ASP A C 1
ATOM 2102 O O . ASP A 1 283 ? -8.852 -15.852 -12.457 1.00 94.38 283 ASP A O 1
ATOM 2106 N N . GLY A 1 284 ? -7.090 -17.203 -12.658 1.00 91.31 284 GLY A N 1
ATOM 2107 C CA . GLY A 1 284 ? -6.305 -16.285 -13.502 1.00 91.31 284 GLY A CA 1
ATOM 2108 C C . GLY A 1 284 ? -5.432 -15.275 -12.747 1.00 91.31 284 GLY A C 1
ATOM 2109 O O . GLY A 1 284 ? -4.646 -14.558 -13.378 1.00 91.31 284 GLY A O 1
ATOM 2110 N N . ALA A 1 285 ? -5.493 -15.259 -11.413 1.00 96.81 285 ALA A N 1
ATOM 2111 C CA . ALA A 1 285 ? -4.621 -14.426 -10.596 1.00 96.81 285 ALA A CA 1
ATOM 2112 C C . ALA A 1 285 ? -3.140 -14.825 -10.737 1.00 96.81 285 ALA A C 1
ATOM 2114 O O . ALA A 1 285 ? -2.801 -15.990 -10.968 1.00 96.81 285 ALA A O 1
ATOM 2115 N N . LYS A 1 286 ? -2.238 -13.850 -10.575 1.00 96.38 286 LYS A N 1
ATOM 2116 C CA . LYS A 1 286 ? -0.787 -14.026 -10.716 1.00 96.38 286 LYS A CA 1
ATOM 2117 C C . LYS A 1 286 ? 0.001 -13.386 -9.580 1.00 96.38 286 LYS A C 1
ATOM 2119 O O . LYS A 1 286 ? -0.437 -12.436 -8.938 1.00 96.38 286 LYS A O 1
ATOM 2124 N N . ILE A 1 287 ? 1.206 -13.908 -9.388 1.00 96.44 287 ILE A N 1
ATOM 2125 C CA . ILE A 1 287 ? 2.296 -13.266 -8.656 1.00 96.44 287 ILE A CA 1
ATOM 2126 C C . ILE A 1 287 ? 3.427 -13.119 -9.665 1.00 96.44 287 ILE A C 1
ATOM 2128 O O . ILE A 1 287 ? 3.838 -14.116 -10.260 1.00 96.44 287 ILE A O 1
ATOM 2132 N N . GLN A 1 288 ? 3.872 -11.892 -9.927 1.00 92.44 288 GLN A N 1
ATOM 2133 C CA . GLN A 1 288 ? 4.779 -11.640 -11.039 1.00 92.44 288 GLN A CA 1
ATOM 2134 C C . GLN A 1 288 ? 5.818 -10.565 -10.728 1.00 92.44 288 GLN A C 1
ATOM 2136 O O . GLN A 1 288 ? 5.500 -9.387 -10.563 1.00 92.44 288 GLN A O 1
ATOM 2141 N N . THR A 1 289 ? 7.082 -10.973 -10.791 1.00 90.69 289 THR A N 1
ATOM 2142 C CA . THR A 1 289 ? 8.217 -10.087 -11.040 1.00 90.69 289 THR A CA 1
ATOM 2143 C C . THR A 1 289 ? 8.579 -10.199 -12.520 1.00 90.69 289 THR A C 1
ATOM 2145 O O . THR A 1 289 ? 8.714 -11.291 -13.076 1.00 90.69 289 THR A O 1
ATOM 2148 N N . ALA A 1 290 ? 8.654 -9.071 -13.224 1.00 84.06 290 ALA A N 1
ATOM 2149 C CA . ALA A 1 290 ? 8.941 -9.074 -14.657 1.00 84.06 290 ALA A CA 1
ATOM 2150 C C . ALA A 1 290 ? 9.680 -7.813 -15.089 1.00 84.06 290 ALA A C 1
ATOM 2152 O O . ALA A 1 290 ? 9.539 -6.747 -14.496 1.00 84.06 290 ALA A O 1
ATOM 2153 N N . VAL A 1 291 ? 10.449 -7.937 -16.166 1.00 82.69 291 VAL A N 1
ATOM 2154 C CA . VAL A 1 291 ? 11.013 -6.802 -16.895 1.00 82.69 291 VAL A CA 1
ATOM 2155 C C . VAL A 1 291 ? 10.613 -6.980 -18.350 1.00 82.69 291 VAL A C 1
ATOM 2157 O O . VAL A 1 291 ? 11.108 -7.876 -19.027 1.00 82.69 291 VAL A O 1
ATOM 2160 N N . PHE A 1 292 ? 9.658 -6.169 -18.802 1.00 77.44 292 PHE A N 1
ATOM 2161 C CA . PHE A 1 292 ? 9.168 -6.171 -20.183 1.00 77.44 292 PHE A CA 1
ATOM 2162 C C . PHE A 1 292 ? 9.940 -5.204 -21.096 1.00 77.44 292 PHE A C 1
ATOM 2164 O O . PHE A 1 292 ? 9.690 -5.179 -22.300 1.00 77.44 292 PHE A O 1
ATOM 2171 N N . GLY A 1 293 ? 10.823 -4.380 -20.524 1.00 69.44 293 GLY A N 1
ATOM 2172 C CA . GLY A 1 293 ? 11.816 -3.574 -21.236 1.00 69.44 293 GLY A CA 1
ATOM 2173 C C . GLY A 1 293 ? 13.205 -4.225 -21.234 1.00 69.44 293 GLY A C 1
ATOM 2174 O O . GLY A 1 293 ? 13.332 -5.427 -21.012 1.00 69.44 293 GLY A O 1
ATOM 2175 N N . GLU A 1 294 ? 14.252 -3.426 -21.427 1.00 67.12 294 GLU A N 1
ATOM 2176 C CA . GLU A 1 294 ? 15.639 -3.849 -21.205 1.00 67.12 294 GLU A CA 1
ATOM 2177 C C . GLU A 1 294 ? 16.047 -3.558 -19.748 1.00 67.12 294 GLU A C 1
ATOM 2179 O O . GLU A 1 294 ? 15.778 -2.482 -19.199 1.00 67.12 294 GLU A O 1
ATOM 2184 N N . GLY A 1 295 ? 16.662 -4.536 -19.077 1.00 67.94 295 GLY A N 1
ATOM 2185 C CA . GLY A 1 295 ? 17.044 -4.393 -17.672 1.00 67.94 295 GLY A CA 1
ATOM 2186 C C . GLY A 1 295 ? 17.336 -5.706 -16.947 1.00 67.94 295 GLY A C 1
ATOM 2187 O O . GLY A 1 295 ? 17.170 -6.799 -17.490 1.00 67.94 295 GLY A O 1
ATOM 2188 N N . LYS A 1 296 ? 17.774 -5.592 -15.688 1.00 74.81 296 LYS A N 1
ATOM 2189 C CA . LYS A 1 296 ? 18.013 -6.742 -14.801 1.00 74.81 296 LYS A CA 1
ATOM 2190 C C . LYS A 1 296 ? 16.695 -7.220 -14.198 1.00 74.81 296 LYS A C 1
ATOM 2192 O O . LYS A 1 296 ? 15.922 -6.400 -13.706 1.00 74.81 296 LYS A O 1
ATOM 2197 N N . ARG A 1 297 ? 16.457 -8.535 -14.213 1.00 74.06 297 ARG A N 1
ATOM 2198 C CA . ARG A 1 297 ? 15.273 -9.150 -13.591 1.00 74.06 297 ARG A CA 1
ATOM 2199 C C . ARG A 1 297 ? 15.287 -8.961 -12.071 1.00 74.06 297 ARG A C 1
ATOM 2201 O O . ARG A 1 297 ? 16.359 -8.864 -11.480 1.00 74.06 297 ARG A O 1
ATOM 2208 N N . GLY A 1 298 ? 14.092 -8.887 -11.495 1.00 70.62 298 GLY A N 1
ATOM 2209 C CA . GLY A 1 298 ? 13.877 -8.898 -10.050 1.00 70.62 298 GLY A CA 1
ATOM 2210 C C . GLY A 1 298 ? 13.787 -10.319 -9.490 1.00 70.62 298 GLY A C 1
ATOM 2211 O O . GLY A 1 298 ? 13.977 -11.284 -10.237 1.00 70.62 298 GLY A O 1
ATOM 2212 N N . HIS A 1 299 ? 13.489 -10.423 -8.194 1.00 62.69 299 HIS A N 1
ATOM 2213 C CA . HIS A 1 299 ? 13.416 -11.680 -7.442 1.00 62.69 299 HIS A CA 1
ATOM 2214 C C . HIS A 1 299 ? 12.058 -11.854 -6.775 1.00 62.69 299 HIS A C 1
ATOM 2216 O O . HIS A 1 299 ? 11.611 -10.896 -6.112 1.00 62.69 299 HIS A O 1
#

pLDDT: mean 80.71, std 18.72, range [20.42, 98.94]

Mean predicted aligned error: 9.06 Å

Secondary structure (DSSP, 8-state):
----S----TT-TT-SS------S-THHHHSSSSPPPPEEE---SPPP--TT-EEEEEESSEEEES-EEEEEESSS--EEEEEEBSSS--EEEEEETTEEEEEE-TT--BPPEEEES-EEEEEESB--EEEEEEEEEEEESS-EEEEEE--STTSTT-B---EEEEEEEEEEEETT-EEEEEE-TT--S-EE---EEEEEEEEEEES-EEEEEESSSEE--EEEEEEEEEEEEESEEEE--SSTTSSS-EEEE-EEEEEEPTT-SSEE--EEEEE-S-EEEETT-EEEEEESSSEE---

Sequence (299 aa):
MKFSNEKFEARQPNDRLSLLKIQGDPSGFIASQFTPGKLTVRTRQGLTVAAGRSLLFVGGDVTFEESLIQISAPTAQRTIDIGGLAEAGEILLTRQDNLLNLSYAQNLVKSNILLDNSQVQVLTGSGGNLVVNARNLTLKNNSELIVGVIGGANFPNAKAGDLNLNITDSISILSGSKVSNEVPPIARAKVTAGDVNINTRRLIVENSIVRSDVFRDGTAGTLRINALESIQLVGEFPISPVNPNSDPAKVGPGGLFAQVNKGATNSQGGTIDINTPKLILRDGAKIQTAVFGEGKRGH

Foldseek 3Di:
DDDDDDDDDPPDQDDPDDDPPPDADPCQAAPWDDFWAEAEDEAADEDEDDAAEEREAETAEYEYELEEHEYEEEDHEYEYEYWYARGRDYWDWDDDPRYTYTHDDPPTHIHEYEYDNYEHEYEYQAEYEYHYEGQEYEYEDQYEYEWEYPADPVRAAGEYYEYYYHHEAEYHQYHLYEYEQEYDLHRPHEYETEEYAEAHQEYEWELYAYEQEYAEHYEGEEYAYAHAAEYAWAAWHFDPPPDPPDDPGDTHAHYYEFEYHPHYAEYEWYYYHDHHPYYHHDHRHDHDTYYPYHYHTYD

Radius of gyration: 19.44 Å; Cα contacts (8 Å, |Δi|>4): 986; chains: 1; bounding box: 35×53×56 Å